Protein AF-X1CQ84-F1 (afdb_monomer)

Solvent-accessible surface area (backbone atoms only — not comparable to full-atom values): 16438 Å² total; per-residue (Å²): 137,85,80,80,80,70,89,78,86,82,86,85,85,85,82,59,67,58,84,90,49,80,58,60,43,80,89,78,72,42,39,54,43,82,52,96,94,37,83,40,77,53,52,73,66,57,49,50,50,52,50,50,54,46,54,51,37,40,53,51,46,52,58,49,50,53,64,65,68,67,68,84,71,72,76,89,40,22,35,40,37,42,36,40,29,48,48,69,70,93,64,71,52,85,56,90,52,74,73,82,50,57,66,54,79,69,62,82,63,54,76,85,57,97,70,87,71,46,69,54,74,74,40,82,46,100,58,19,38,32,12,60,44,76,73,61,99,78,32,41,35,38,28,34,44,30,26,61,60,31,34,38,37,41,31,36,74,32,48,51,64,51,74,84,85,55,96,80,39,46,47,29,48,41,56,63,58,51,53,46,51,49,46,34,49,43,47,52,44,33,53,51,30,61,74,69,71,54,58,38,43,24,37,39,38,39,39,39,35,51,36,46,65,23,29,55,79,39,71,84,84,53,85,47,72,52,71,64,53,19,82,46,44,66,49,78,48,78,47,80,46,51,42,69,45,36,74,83,39,42,47,37,54,46,36,60,51,42,17,56,59,29,45,57,49,78,33,83,63,44,80,50,34,49,100,83,21,44,73,42,70,78,65,74,93

Nearest PDB structures (foldseek):
  8oiq-assembly1_Aa  TM=2.208E-01  e=2.504E+00  Homo sapiens
  6aji-assembly1_A  TM=1.914E-01  e=1.655E+00  Mycolicibacterium smegmatis MC2 155
  6ajj-assembly1_A  TM=2.136E-01  e=3.367E+00  Mycolicibacterium smegmatis MC2 155

Structure (mmCIF, N/CA/C/O backbone):
data_AF-X1CQ84-F1
#
_entry.id   AF-X1CQ84-F1
#
loop_
_atom_site.group_PDB
_atom_site.id
_atom_site.type_symbol
_atom_site.label_atom_id
_atom_site.label_alt_id
_atom_site.label_comp_id
_atom_site.label_asym_id
_atom_site.label_entity_id
_atom_site.label_seq_id
_atom_site.pdbx_PDB_ins_code
_atom_site.Cartn_x
_atom_site.Cartn_y
_atom_site.Cartn_z
_atom_site.occupancy
_atom_site.B_iso_or_equiv
_atom_site.auth_seq_id
_atom_site.auth_comp_id
_atom_site.auth_asym_id
_atom_site.auth_atom_id
_atom_site.pdbx_PDB_model_num
ATOM 1 N N . ASN A 1 1 ? -35.890 -38.137 24.324 1.00 40.97 1 ASN A N 1
ATOM 2 C CA . ASN A 1 1 ? -35.829 -36.662 24.284 1.00 40.97 1 ASN A CA 1
ATOM 3 C C . ASN A 1 1 ? -34.857 -36.246 23.202 1.00 40.97 1 ASN A C 1
ATOM 5 O O . ASN A 1 1 ? -33.685 -36.039 23.483 1.00 40.97 1 ASN A O 1
ATOM 9 N N . GLU A 1 2 ? -35.334 -36.216 21.961 1.00 42.28 2 GLU A N 1
ATOM 10 C CA . GLU A 1 2 ? -34.571 -35.716 20.818 1.00 42.28 2 GLU A CA 1
ATOM 11 C C . GLU A 1 2 ? -34.634 -34.186 20.837 1.00 42.28 2 GLU A C 1
ATOM 13 O O . GLU A 1 2 ? -35.714 -33.597 20.790 1.00 42.28 2 GLU A O 1
ATOM 18 N N . ILE A 1 3 ? -33.480 -33.538 20.987 1.00 49.00 3 ILE A N 1
ATOM 19 C CA . ILE A 1 3 ? -33.358 -32.089 20.837 1.00 49.00 3 ILE A CA 1
ATOM 20 C C . ILE A 1 3 ? -33.263 -31.833 19.334 1.00 49.00 3 ILE A C 1
ATOM 22 O O . ILE A 1 3 ? -32.241 -32.117 18.714 1.00 49.00 3 ILE A O 1
ATOM 26 N N . HIS A 1 4 ? -34.347 -31.333 18.744 1.00 48.75 4 HIS A N 1
ATOM 27 C CA . HIS A 1 4 ? -34.327 -30.784 17.394 1.00 48.75 4 HIS A CA 1
ATOM 28 C C . HIS A 1 4 ? -33.440 -29.533 17.378 1.00 48.75 4 HIS A C 1
ATOM 30 O O . HIS A 1 4 ? -33.864 -28.458 17.803 1.00 48.75 4 HIS A O 1
ATOM 36 N N . ASP A 1 5 ? -32.211 -29.668 16.886 1.00 56.25 5 ASP A N 1
ATOM 37 C CA . ASP A 1 5 ? -31.359 -28.530 16.549 1.00 56.25 5 ASP A CA 1
ATOM 38 C C . ASP A 1 5 ? -31.927 -27.865 15.287 1.00 56.25 5 ASP A C 1
ATOM 40 O O . ASP A 1 5 ? -31.645 -28.248 14.151 1.00 56.25 5 ASP A O 1
ATOM 44 N N . THR A 1 6 ? -32.816 -26.888 15.470 1.00 64.38 6 THR A N 1
ATOM 45 C CA . THR A 1 6 ? -33.254 -26.023 14.368 1.00 64.38 6 THR A CA 1
ATOM 46 C C . THR A 1 6 ? -32.041 -25.286 13.795 1.00 64.38 6 THR A C 1
ATOM 48 O O . THR A 1 6 ? -31.292 -24.691 14.579 1.00 64.38 6 THR A O 1
ATOM 51 N N . PRO A 1 7 ? -31.850 -25.253 12.463 1.00 66.31 7 PRO A N 1
ATOM 52 C CA . PRO A 1 7 ? -30.750 -24.517 11.854 1.00 66.31 7 PRO A CA 1
ATOM 53 C C . PRO A 1 7 ? -30.882 -23.028 12.192 1.00 66.31 7 PRO A C 1
ATOM 55 O O . PRO A 1 7 ? -31.824 -22.356 11.776 1.00 66.31 7 PRO A O 1
ATOM 58 N N . LYS A 1 8 ? -29.943 -22.514 12.990 1.00 76.88 8 LYS A N 1
ATOM 59 C CA . LYS A 1 8 ? -29.874 -21.097 13.357 1.00 76.88 8 LYS A CA 1
ATOM 60 C C . LYS A 1 8 ? -29.064 -20.353 12.305 1.00 76.88 8 LYS A C 1
ATOM 62 O O . LYS A 1 8 ? -27.898 -20.662 12.081 1.00 76.88 8 LYS A O 1
ATOM 67 N N . SER A 1 9 ? -29.664 -19.339 11.697 1.00 74.69 9 SER A N 1
ATOM 68 C CA . SER A 1 9 ? -28.934 -18.363 10.891 1.00 74.69 9 SER A CA 1
ATOM 69 C C . SER A 1 9 ? -28.423 -17.248 11.803 1.00 74.69 9 SER A C 1
ATOM 71 O O . SER A 1 9 ? -29.200 -16.644 12.539 1.00 74.69 9 SER A O 1
ATOM 73 N N . ILE A 1 10 ? -27.116 -16.983 11.771 1.00 80.88 10 ILE A N 1
ATOM 74 C CA . ILE A 1 10 ? -26.481 -15.899 12.529 1.00 80.88 10 ILE A CA 1
ATOM 75 C C . ILE A 1 10 ? -26.112 -14.794 11.541 1.00 80.88 10 ILE A C 1
ATOM 77 O O . ILE A 1 10 ? -25.373 -15.037 10.589 1.00 80.88 10 ILE A O 1
ATOM 81 N N . LEU A 1 11 ? -26.614 -13.583 11.780 1.00 76.62 11 LEU A N 1
ATOM 82 C CA . LEU A 1 11 ? -26.183 -12.382 11.072 1.00 76.62 11 LEU A CA 1
ATOM 83 C C . LEU A 1 11 ? -25.130 -11.667 11.919 1.00 76.62 11 LEU A C 1
ATOM 85 O O . LEU A 1 11 ? -25.416 -11.229 13.032 1.00 76.62 11 LEU A O 1
ATOM 89 N N . ILE A 1 12 ? -23.921 -11.546 11.381 1.00 75.25 12 ILE A N 1
ATOM 90 C CA . ILE A 1 12 ? -22.828 -10.795 11.998 1.00 75.25 12 ILE A CA 1
ATOM 91 C C . ILE A 1 12 ? -22.721 -9.464 11.257 1.00 75.25 12 ILE A C 1
ATOM 93 O O . ILE A 1 12 ? -22.509 -9.444 10.047 1.00 75.25 12 ILE A O 1
ATOM 97 N N . ILE A 1 13 ? -22.901 -8.359 11.982 1.00 71.75 13 ILE A N 1
ATOM 98 C CA . ILE A 1 13 ? -22.750 -6.999 11.456 1.00 71.75 13 ILE A CA 1
ATOM 99 C C . ILE A 1 13 ? -21.574 -6.354 12.177 1.00 71.75 13 ILE A C 1
ATOM 101 O O . ILE A 1 13 ? -21.633 -6.116 13.384 1.00 71.75 13 ILE A O 1
ATOM 105 N N . GLU A 1 14 ? -20.521 -6.043 11.431 1.00 61.72 14 GLU A N 1
ATOM 106 C CA . GLU A 1 14 ? -19.382 -5.279 11.931 1.00 61.72 14 GLU A CA 1
ATOM 107 C C . GLU A 1 14 ? -19.459 -3.849 11.401 1.00 61.72 14 GLU A C 1
ATOM 109 O O . GLU A 1 14 ? -19.490 -3.612 10.194 1.00 61.72 14 GLU A O 1
ATOM 114 N N . ILE A 1 15 ? -19.515 -2.883 12.319 1.00 65.81 15 ILE A N 1
ATOM 115 C CA . ILE A 1 15 ? -19.542 -1.457 11.992 1.00 65.81 15 ILE A CA 1
ATOM 116 C C . ILE A 1 15 ? -18.165 -0.884 12.352 1.00 65.81 15 ILE A C 1
ATOM 118 O O . ILE A 1 15 ? -17.886 -0.717 13.545 1.00 65.81 15 ILE A O 1
ATOM 122 N N . PRO A 1 16 ? -17.290 -0.589 11.371 1.00 56.47 16 PRO A N 1
ATOM 123 C CA . PRO A 1 16 ? -15.990 0.012 11.647 1.00 56.47 16 PRO A CA 1
ATOM 124 C C . PRO A 1 16 ? -16.175 1.431 12.185 1.00 56.47 16 PRO A C 1
ATOM 126 O O . PRO A 1 16 ? -17.184 2.087 11.918 1.00 56.47 16 PRO A O 1
ATOM 129 N N . ASN A 1 17 ? -15.199 1.950 12.928 1.00 56.81 17 ASN A N 1
ATOM 130 C CA . ASN A 1 17 ? -15.207 3.369 13.279 1.00 56.81 17 ASN A CA 1
ATOM 131 C C . ASN A 1 17 ? -15.084 4.197 11.990 1.00 56.81 17 ASN A C 1
ATOM 133 O O . ASN A 1 17 ? -14.102 4.052 11.275 1.00 56.81 17 ASN A O 1
ATOM 137 N N . SER A 1 18 ? -16.066 5.057 11.693 1.00 53.59 18 SER A N 1
ATOM 138 C CA . SER A 1 18 ? -16.002 5.944 10.519 1.00 53.59 18 SER A CA 1
ATOM 139 C C . SER A 1 18 ? -14.821 6.913 10.640 1.00 53.59 18 SER A C 1
ATOM 141 O O . SER A 1 18 ? -14.650 7.486 11.713 1.00 53.59 18 SER A O 1
ATOM 143 N N . TYR A 1 19 ? -14.060 7.141 9.562 1.00 48.75 19 TYR A N 1
ATOM 144 C CA . TYR A 1 19 ? -13.002 8.157 9.454 1.00 48.75 19 TYR A CA 1
ATOM 145 C C . TYR A 1 19 ? -13.459 9.592 9.763 1.00 48.75 19 TYR A C 1
ATOM 147 O O . TYR A 1 19 ? -12.900 10.243 10.647 1.00 48.75 19 TYR A O 1
ATOM 155 N N . LEU A 1 20 ? -14.491 10.107 9.085 1.00 52.94 20 LEU A N 1
ATOM 156 C CA . LEU A 1 20 ? -14.807 11.543 9.144 1.00 52.94 20 LEU A CA 1
ATOM 157 C C . LEU A 1 20 ? -15.622 11.954 10.360 1.00 52.94 20 LEU A C 1
ATOM 159 O O . LEU A 1 20 ? -15.431 13.062 10.850 1.00 52.94 20 LEU A O 1
ATOM 163 N N . LYS A 1 21 ? -16.560 11.117 10.817 1.00 63.06 21 LYS A N 1
ATOM 164 C CA . LYS A 1 21 ? -17.535 11.512 11.846 1.00 63.06 21 LYS A CA 1
ATOM 165 C C . LYS A 1 21 ? -17.806 10.370 12.828 1.00 63.06 21 LYS A C 1
ATOM 167 O O . LYS A 1 21 ? -17.759 9.206 12.430 1.00 63.06 21 LYS A O 1
ATOM 172 N N . PRO A 1 22 ? -18.056 10.643 14.118 1.00 71.44 22 PRO A N 1
ATOM 173 C CA . PRO A 1 22 ? -18.668 9.648 14.985 1.00 71.44 22 PRO A CA 1
ATOM 174 C C . PRO A 1 22 ? -20.003 9.194 14.377 1.00 71.44 22 PRO A C 1
ATOM 176 O O . PRO A 1 22 ? -20.668 9.956 13.671 1.00 71.44 22 PRO A O 1
ATOM 179 N N . HIS A 1 23 ? -20.384 7.940 14.622 1.00 74.62 23 HIS A N 1
ATOM 180 C CA . HIS A 1 23 ? -21.623 7.394 14.073 1.00 74.62 23 HIS A CA 1
ATOM 181 C C . HIS A 1 23 ? -22.824 8.110 14.681 1.00 74.62 23 HIS A C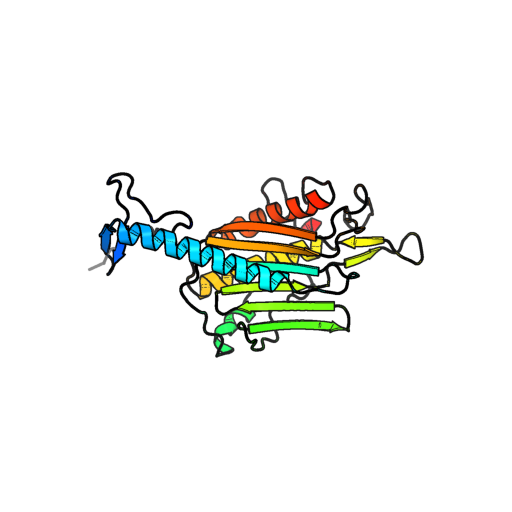 1
ATOM 183 O O . HIS A 1 23 ? -22.963 8.184 15.905 1.00 74.62 23 HIS A O 1
ATOM 189 N N . MET A 1 24 ? -23.678 8.643 13.811 1.00 81.62 24 MET A N 1
ATOM 190 C CA . MET A 1 24 ? -24.900 9.334 14.197 1.00 81.62 24 MET A CA 1
ATOM 191 C C . MET A 1 24 ? -26.101 8.439 13.910 1.00 81.62 24 MET A C 1
ATOM 193 O O . MET A 1 24 ? -26.294 7.996 12.778 1.00 81.62 24 MET A O 1
ATOM 197 N N . SER A 1 25 ? -26.942 8.225 14.918 1.00 82.81 25 SER A N 1
ATOM 198 C CA . SER A 1 25 ? -28.291 7.705 14.709 1.00 82.81 25 SER A CA 1
ATOM 199 C C . SER A 1 25 ? -29.085 8.751 13.933 1.00 82.81 25 SER A C 1
ATOM 201 O O . SER A 1 25 ? -29.294 9.859 14.426 1.00 82.81 25 SER A O 1
ATOM 203 N N . THR A 1 26 ? -29.519 8.435 12.714 1.00 81.88 26 THR A N 1
ATOM 204 C CA . THR A 1 26 ? -30.326 9.358 11.896 1.00 81.88 26 THR A CA 1
ATOM 205 C C . THR A 1 26 ? -31.735 9.542 12.455 1.00 81.88 26 THR A C 1
ATOM 207 O O . THR A 1 26 ? -32.316 10.611 12.285 1.00 81.88 26 THR A O 1
ATOM 210 N N . ILE A 1 27 ? -32.253 8.533 13.166 1.00 85.88 27 ILE A N 1
ATOM 211 C CA . ILE A 1 27 ? -33.569 8.558 13.819 1.00 85.88 27 ILE A CA 1
ATOM 212 C C . ILE A 1 27 ? -33.551 9.538 14.994 1.00 85.88 27 ILE A C 1
ATOM 214 O O . ILE A 1 27 ? -34.409 10.409 15.102 1.00 85.88 27 ILE A O 1
ATOM 218 N N . GLU A 1 28 ? -32.546 9.426 15.860 1.00 86.56 28 GLU A N 1
ATOM 219 C CA . GLU A 1 28 ? -32.480 10.203 17.103 1.00 86.56 28 GLU A CA 1
ATOM 220 C C . GLU A 1 28 ? -31.636 11.474 16.972 1.00 86.56 28 GLU A C 1
ATOM 222 O O . GLU A 1 28 ? -31.605 12.287 17.893 1.00 86.56 28 GLU A O 1
ATOM 227 N N . LYS A 1 29 ? -30.936 11.638 15.842 1.00 85.31 29 LYS A N 1
ATOM 228 C CA . LYS A 1 29 ? -29.987 12.729 15.562 1.00 85.31 29 LYS A CA 1
ATOM 229 C C . LYS A 1 29 ? -28.920 12.884 16.656 1.00 85.31 29 LYS A C 1
ATOM 231 O O . LYS A 1 29 ? -28.498 13.994 16.970 1.00 85.31 29 LYS A O 1
ATOM 236 N N . LYS A 1 30 ? -28.490 11.762 17.243 1.00 86.00 30 LYS A N 1
ATOM 237 C CA . LYS A 1 30 ? -27.500 11.693 18.330 1.00 86.00 30 LYS A CA 1
ATOM 238 C C . LYS A 1 30 ? -26.305 10.837 17.940 1.00 86.00 30 LYS A C 1
ATOM 240 O O . LYS A 1 30 ? -26.440 9.865 17.197 1.00 86.00 30 LYS A O 1
ATOM 245 N N . PHE A 1 31 ? -25.144 11.197 18.476 1.00 85.38 31 PHE A N 1
ATOM 246 C CA . PHE A 1 31 ? -23.916 10.419 18.352 1.00 85.38 31 PHE A CA 1
ATOM 247 C C . PHE A 1 31 ? -23.815 9.413 19.490 1.00 85.38 31 PHE A C 1
ATOM 249 O O . PHE A 1 31 ? -24.165 9.732 20.625 1.00 85.38 31 PHE A O 1
ATOM 256 N N . TYR A 1 32 ? -23.318 8.216 19.192 1.00 83.38 32 TYR A N 1
ATOM 257 C CA . TYR A 1 32 ? -23.200 7.137 20.169 1.00 83.38 32 TYR A CA 1
ATOM 258 C C . TYR A 1 32 ? -21.777 6.595 20.241 1.00 83.38 32 TYR A C 1
ATOM 260 O O . TYR A 1 32 ? -21.087 6.466 19.230 1.00 83.38 32 TYR A O 1
ATOM 268 N N . LYS A 1 33 ? -21.364 6.217 21.453 1.00 81.31 33 LYS A N 1
ATOM 269 C CA . LYS A 1 33 ? -20.160 5.425 21.717 1.00 81.31 33 LYS A CA 1
ATOM 270 C C . LYS A 1 33 ? -20.548 4.094 22.349 1.00 81.31 33 LYS A C 1
ATOM 272 O O . LYS A 1 33 ? -21.563 4.000 23.038 1.00 81.31 33 LYS A O 1
ATOM 277 N N . ARG A 1 34 ? -19.717 3.071 22.155 1.00 74.75 34 ARG A N 1
ATOM 278 C CA . ARG A 1 34 ? -19.855 1.807 22.883 1.00 74.75 34 ARG A CA 1
ATOM 279 C C . ARG A 1 34 ? -19.164 1.936 24.235 1.00 74.75 34 ARG A C 1
ATOM 281 O O . ARG A 1 34 ? -17.968 2.205 24.293 1.00 74.75 34 ARG A O 1
ATOM 288 N N . PHE A 1 35 ? -19.903 1.722 25.312 1.00 73.94 35 PHE A N 1
ATOM 289 C CA . PHE A 1 35 ? -19.369 1.667 26.668 1.00 73.94 35 PHE A CA 1
ATOM 290 C C . PHE A 1 35 ? -19.986 0.462 27.374 1.00 73.94 35 PHE A C 1
ATOM 292 O O . PHE A 1 35 ? -21.201 0.314 27.374 1.00 73.94 35 PHE A O 1
ATOM 299 N N . GLN A 1 36 ? -19.156 -0.445 27.903 1.00 76.62 36 GLN A N 1
ATOM 300 C CA . GLN A 1 36 ? -19.615 -1.658 28.604 1.00 76.62 36 GLN A CA 1
ATOM 301 C C . GLN A 1 36 ? -20.688 -2.461 27.833 1.00 76.62 36 GLN A C 1
ATOM 303 O O . GLN A 1 36 ? -21.696 -2.878 28.390 1.00 76.62 36 GLN A O 1
ATOM 308 N N . ASN A 1 37 ? -20.479 -2.670 26.526 1.00 74.38 37 ASN A N 1
ATOM 309 C CA . ASN A 1 37 ? -21.426 -3.350 25.621 1.00 74.38 37 ASN A CA 1
ATOM 310 C C . ASN A 1 37 ? -22.794 -2.671 25.441 1.00 74.38 37 ASN A C 1
ATOM 312 O O . ASN A 1 37 ? -23.690 -3.272 24.856 1.00 74.38 37 ASN A O 1
ATOM 316 N N . GLN A 1 38 ? -22.939 -1.415 25.855 1.00 77.06 38 GLN A N 1
ATOM 317 C CA . GLN A 1 38 ? -24.125 -0.603 25.610 1.00 77.06 38 GLN A CA 1
ATOM 318 C C . GLN A 1 38 ? -23.799 0.570 24.683 1.00 77.06 38 GLN A C 1
ATOM 320 O O . GLN A 1 38 ? -22.661 1.048 24.628 1.00 77.06 38 GLN A O 1
ATOM 325 N N . ALA A 1 39 ? -24.805 1.025 23.937 1.00 81.44 39 ALA A N 1
ATOM 326 C CA . ALA A 1 39 ? -24.733 2.271 23.188 1.00 81.44 39 ALA A CA 1
ATOM 327 C C . ALA A 1 39 ? -25.065 3.429 24.136 1.00 81.44 39 ALA A C 1
ATOM 329 O O . ALA A 1 39 ? -26.179 3.523 24.646 1.00 81.44 39 ALA A O 1
ATOM 330 N N . THR A 1 40 ? -24.100 4.311 24.381 1.00 86.75 40 THR A N 1
ATOM 331 C CA . THR A 1 40 ? -24.278 5.497 25.228 1.00 86.75 40 THR A CA 1
ATOM 332 C C . THR A 1 40 ? -24.204 6.746 24.364 1.00 86.75 40 THR A C 1
ATOM 334 O O . THR A 1 40 ? -23.273 6.888 23.566 1.00 86.75 40 THR A O 1
ATOM 337 N N . ALA A 1 41 ? -25.183 7.641 24.510 1.00 87.94 41 ALA A N 1
ATOM 338 C CA . ALA A 1 41 ? -25.188 8.909 23.794 1.00 87.94 41 ALA A CA 1
ATOM 339 C C . ALA A 1 41 ? -23.972 9.746 24.210 1.00 87.94 41 ALA A C 1
ATOM 341 O O . ALA A 1 41 ? -23.672 9.877 25.397 1.00 87.94 41 ALA A O 1
ATOM 342 N N . MET A 1 42 ? -23.275 10.291 23.222 1.00 88.50 42 MET A N 1
ATOM 343 C CA . MET A 1 42 ? -22.148 11.187 23.430 1.00 88.50 42 MET A CA 1
ATOM 344 C C . MET A 1 42 ? -22.657 12.600 23.703 1.00 88.50 42 MET A C 1
ATOM 346 O O . MET A 1 42 ? -23.601 13.060 23.055 1.00 88.50 42 MET A O 1
ATOM 350 N N . ASN A 1 43 ? -22.013 13.306 24.626 1.00 89.50 43 ASN A N 1
ATOM 351 C CA . ASN A 1 43 ? -22.225 14.741 24.795 1.00 89.50 43 ASN A CA 1
ATOM 352 C C . ASN A 1 43 ? -21.421 15.553 23.755 1.00 89.50 43 ASN A C 1
ATOM 354 O O . ASN A 1 43 ? -20.550 15.022 23.065 1.00 89.50 43 ASN A O 1
ATOM 358 N N . GLU A 1 44 ? -21.700 16.854 23.633 1.00 86.00 44 GLU A N 1
ATOM 359 C CA . GLU A 1 44 ? -21.036 17.718 22.643 1.00 86.00 44 GLU A CA 1
ATOM 360 C C . GLU A 1 44 ? -19.512 17.770 22.805 1.00 86.00 44 GLU A C 1
ATOM 362 O O . GLU A 1 44 ? -18.786 17.777 21.810 1.00 86.00 44 GLU A O 1
ATOM 367 N N . MET A 1 45 ? -19.017 17.762 24.046 1.00 87.75 45 MET A N 1
ATOM 368 C CA . MET A 1 45 ? -17.582 17.764 24.333 1.00 87.75 45 MET A CA 1
ATOM 369 C C . MET A 1 45 ? -16.926 16.468 23.852 1.00 87.75 45 MET A C 1
ATOM 371 O O . MET A 1 45 ? -15.895 16.514 23.194 1.00 87.75 45 MET A O 1
ATOM 375 N N . GLU A 1 46 ? -17.557 15.319 24.087 1.00 85.50 46 GLU A N 1
ATOM 376 C CA . GLU A 1 46 ? -17.085 14.014 23.620 1.00 85.50 46 GLU A CA 1
ATOM 377 C C . GLU A 1 46 ? -17.101 13.904 22.096 1.00 85.50 46 GLU A C 1
ATOM 379 O O . GLU A 1 46 ? -16.198 13.308 21.506 1.00 85.50 46 GLU A O 1
ATOM 384 N N . VAL A 1 47 ? -18.117 14.479 21.446 1.00 83.69 47 VAL A N 1
ATOM 385 C CA . VAL A 1 47 ? -18.188 14.555 19.983 1.00 83.69 47 VAL A CA 1
ATOM 386 C C . VAL A 1 47 ? -17.037 15.412 19.456 1.00 83.69 47 VAL A C 1
ATOM 388 O O . VAL A 1 47 ? -16.291 14.954 18.590 1.00 83.69 47 VAL A O 1
ATOM 391 N N . ASN A 1 48 ? -16.843 16.611 20.008 1.00 83.31 48 ASN A N 1
ATOM 392 C CA . ASN A 1 48 ? -15.762 17.520 19.624 1.00 83.31 48 ASN A CA 1
ATOM 393 C C . ASN A 1 48 ? -14.376 16.890 19.846 1.00 83.31 48 ASN A C 1
ATOM 395 O O . ASN A 1 48 ? -13.534 16.894 18.950 1.00 83.31 48 ASN A O 1
ATOM 399 N N . ASP A 1 49 ? -14.158 16.262 20.999 1.00 82.44 49 ASP A N 1
ATOM 400 C CA . ASP A 1 49 ? -12.921 15.547 21.305 1.00 82.44 49 ASP A CA 1
ATOM 401 C C . ASP A 1 49 ? -12.680 14.382 20.341 1.00 82.44 49 ASP A C 1
ATOM 403 O O . ASP A 1 49 ? -11.541 14.148 19.933 1.00 82.44 49 ASP A O 1
ATOM 407 N N . SER A 1 50 ? -13.734 13.670 19.930 1.00 78.25 50 SER A N 1
ATOM 408 C CA . SER A 1 50 ? -13.629 12.618 18.916 1.00 78.25 50 SER A CA 1
ATOM 409 C C . SER A 1 50 ? -13.135 13.177 17.580 1.00 78.25 50 SER A C 1
ATOM 411 O O . SER A 1 50 ? -12.201 12.623 16.997 1.00 78.25 50 SER A O 1
ATOM 413 N N . TYR A 1 51 ? -13.694 14.303 17.126 1.00 80.44 51 TYR A N 1
ATOM 414 C CA . TYR A 1 51 ? -13.231 14.989 15.916 1.00 80.44 51 TYR A CA 1
ATOM 415 C C . TYR A 1 51 ? -11.779 15.463 16.038 1.00 80.44 51 TYR A C 1
ATOM 417 O O . TYR A 1 51 ? -10.974 15.191 15.146 1.00 80.44 51 TYR A O 1
ATOM 425 N N . LYS A 1 52 ? -11.418 16.114 17.151 1.00 79.94 52 LYS A N 1
ATOM 426 C CA . LYS A 1 52 ? -10.052 16.602 17.393 1.00 79.94 52 LYS A CA 1
ATOM 427 C C . LYS A 1 52 ? -9.030 15.473 17.367 1.00 79.94 52 LYS A C 1
ATOM 429 O O . LYS A 1 52 ? -8.049 15.572 16.641 1.00 79.94 52 LYS A O 1
ATOM 434 N N . ARG A 1 53 ? -9.278 14.378 18.096 1.00 75.88 53 ARG A N 1
ATOM 435 C CA . ARG A 1 53 ? -8.368 13.218 18.130 1.00 75.88 53 ARG A CA 1
ATOM 436 C C . ARG A 1 53 ? -8.132 12.634 16.741 1.00 75.88 53 ARG A C 1
ATOM 438 O O . ARG A 1 53 ? -7.007 12.267 16.425 1.00 75.88 53 ARG A O 1
ATOM 445 N N . ARG A 1 54 ? -9.169 12.571 15.903 1.00 74.44 54 ARG A N 1
ATOM 446 C CA . ARG A 1 54 ? -9.048 12.074 14.525 1.00 74.44 54 ARG A CA 1
ATOM 447 C C . ARG A 1 54 ? -8.247 13.019 13.641 1.00 74.44 54 ARG A C 1
ATOM 449 O O . ARG A 1 54 ? -7.382 12.559 12.908 1.00 74.44 54 ARG A O 1
ATOM 456 N N . TYR A 1 55 ? -8.501 14.322 13.740 1.00 77.69 55 TYR A N 1
ATOM 457 C CA . TYR A 1 55 ? -7.742 15.328 13.000 1.00 77.69 55 TYR A CA 1
ATOM 458 C C . TYR A 1 55 ? -6.256 15.312 13.387 1.00 77.69 55 TYR A C 1
ATOM 460 O O . TYR A 1 55 ? -5.392 15.268 12.515 1.00 77.69 55 TYR A O 1
ATOM 468 N N . THR A 1 56 ? -5.952 15.266 14.687 1.00 78.56 56 THR A N 1
ATOM 469 C CA . THR A 1 56 ? -4.575 15.130 15.180 1.00 78.56 56 THR A CA 1
ATOM 470 C C . THR A 1 56 ? -3.939 13.828 14.696 1.00 78.56 56 THR A C 1
ATOM 472 O O . THR A 1 56 ? -2.839 13.869 14.154 1.00 78.56 56 THR A O 1
ATOM 475 N N . GLY A 1 57 ? -4.646 12.697 14.791 1.00 77.25 57 GLY A N 1
ATOM 476 C CA . GLY A 1 57 ? -4.162 11.415 14.273 1.00 77.25 57 GLY A CA 1
ATOM 477 C C . GLY A 1 57 ? -3.844 11.464 12.775 1.00 77.25 57 GLY A C 1
ATOM 478 O O . GLY A 1 57 ? -2.805 10.969 12.349 1.00 77.25 57 GLY A O 1
ATOM 479 N N . TYR A 1 58 ? -4.671 12.145 11.976 1.00 79.94 58 TYR A N 1
ATOM 480 C CA . TYR A 1 58 ? -4.412 12.350 10.550 1.00 79.94 58 TYR A CA 1
ATOM 481 C C . TYR A 1 58 ? -3.122 13.143 10.313 1.00 79.94 58 TYR A C 1
ATOM 483 O O . TYR A 1 58 ? -2.297 12.747 9.491 1.00 79.94 58 TYR A O 1
ATOM 491 N N . GLN A 1 59 ? -2.928 14.248 11.038 1.00 83.25 59 GLN A N 1
ATOM 492 C CA . GLN A 1 59 ? -1.710 15.055 10.935 1.00 83.25 59 GLN A CA 1
ATOM 493 C C . GLN A 1 59 ? -0.466 14.268 11.358 1.00 83.25 59 GLN A C 1
ATOM 495 O O . GLN A 1 59 ? 0.586 14.390 10.734 1.00 83.25 59 GLN A O 1
ATOM 500 N N . GLU A 1 60 ? -0.573 13.440 12.396 1.00 85.19 60 GLU A N 1
ATOM 501 C CA . GLU A 1 60 ? 0.506 12.550 12.821 1.00 85.19 60 GLU A CA 1
ATOM 502 C C . GLU A 1 60 ? 0.849 11.524 11.739 1.00 85.19 60 GLU A C 1
ATOM 504 O O . GLU A 1 60 ? 2.031 11.335 11.447 1.00 85.19 60 GLU A O 1
ATOM 509 N N . VAL A 1 61 ? -0.157 10.917 11.099 1.00 86.31 61 VAL A N 1
ATOM 510 C CA . VAL A 1 61 ? 0.027 9.987 9.974 1.00 86.31 61 VAL A CA 1
ATOM 511 C C . VAL A 1 61 ? 0.677 10.686 8.780 1.00 86.31 61 VAL A C 1
ATOM 513 O O . VAL A 1 61 ? 1.641 10.156 8.235 1.00 86.31 61 VAL A O 1
ATOM 516 N N . GLU A 1 62 ? 0.233 11.885 8.403 1.00 88.12 62 GLU A N 1
ATOM 517 C CA . GLU A 1 62 ? 0.857 12.676 7.328 1.00 88.12 62 GLU A CA 1
ATOM 518 C C . GLU A 1 62 ? 2.324 12.992 7.632 1.00 88.12 62 GLU A C 1
ATOM 520 O O . GLU A 1 62 ? 3.221 12.710 6.836 1.00 88.12 62 GLU A O 1
ATOM 525 N N . ASN A 1 63 ? 2.601 13.513 8.829 1.00 89.25 63 ASN A N 1
ATOM 526 C CA . ASN A 1 63 ? 3.963 13.803 9.269 1.00 89.25 63 ASN A CA 1
ATOM 527 C C . ASN A 1 63 ? 4.834 12.543 9.282 1.00 89.25 63 ASN A C 1
ATOM 529 O O . ASN A 1 63 ? 6.029 12.602 8.989 1.00 89.25 63 ASN A O 1
ATOM 533 N N . TYR A 1 64 ? 4.248 11.401 9.630 1.00 90.12 64 TYR A N 1
ATOM 534 C CA . TYR A 1 64 ? 4.924 10.117 9.620 1.00 90.12 64 TYR A CA 1
ATOM 535 C C . TYR A 1 64 ? 5.251 9.647 8.200 1.00 90.12 64 TYR A C 1
ATOM 537 O O . TYR A 1 64 ? 6.393 9.276 7.933 1.00 90.12 64 TYR A O 1
ATOM 545 N N . VAL A 1 65 ? 4.283 9.707 7.282 1.00 90.69 65 VAL A N 1
ATOM 546 C CA . VAL A 1 65 ? 4.461 9.339 5.871 1.00 90.69 65 VAL A CA 1
ATOM 547 C C . VAL A 1 65 ? 5.512 10.231 5.217 1.00 90.69 65 VAL A C 1
ATOM 549 O O . VAL A 1 65 ? 6.436 9.715 4.595 1.00 90.69 65 VAL A O 1
ATOM 552 N N . ASN A 1 66 ? 5.465 11.545 5.443 1.00 90.19 66 ASN A N 1
ATOM 553 C CA . ASN A 1 66 ? 6.455 12.477 4.897 1.00 90.19 66 ASN A CA 1
ATOM 554 C C . ASN A 1 66 ? 7.887 12.141 5.344 1.00 90.19 66 ASN A C 1
ATOM 556 O O . ASN A 1 66 ? 8.813 12.218 4.540 1.00 90.19 66 ASN A O 1
ATOM 560 N N . LYS A 1 67 ? 8.074 11.676 6.588 1.00 88.81 67 LYS A N 1
ATOM 561 C CA . LYS A 1 67 ? 9.375 11.180 7.080 1.00 88.81 67 LYS A CA 1
ATOM 562 C C . LYS A 1 67 ? 9.820 9.866 6.430 1.00 88.81 67 LYS A C 1
ATOM 564 O O . LYS A 1 67 ? 11.013 9.578 6.414 1.00 88.81 67 LYS A O 1
ATOM 569 N N . LEU A 1 68 ? 8.892 9.029 5.961 1.00 88.94 68 LEU A N 1
ATOM 570 C CA . LEU A 1 68 ? 9.226 7.797 5.23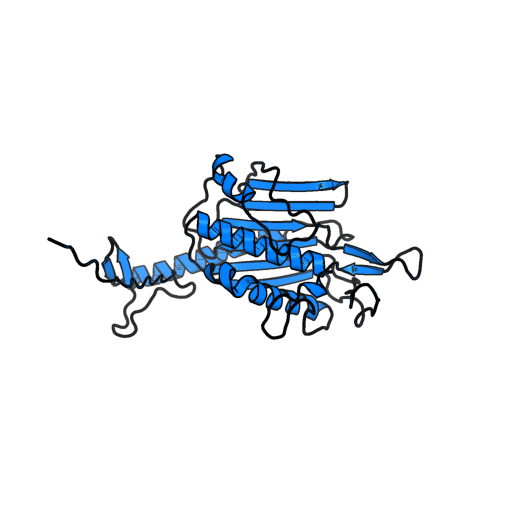5 1.00 88.94 68 LEU A CA 1
ATOM 571 C C . LEU A 1 68 ? 9.577 8.074 3.769 1.00 88.94 68 LEU A C 1
ATOM 573 O O . LEU A 1 68 ? 10.444 7.400 3.214 1.00 88.94 68 LEU A O 1
ATOM 577 N N . LEU A 1 69 ? 8.918 9.061 3.162 1.00 86.69 69 LEU A N 1
ATOM 578 C CA . LEU A 1 69 ? 9.128 9.459 1.770 1.00 86.69 69 LEU A CA 1
ATOM 579 C C . LEU A 1 69 ? 10.372 10.336 1.563 1.00 86.69 69 LEU A C 1
ATOM 581 O O . LEU A 1 69 ? 10.809 10.502 0.430 1.00 86.69 69 LEU A O 1
ATOM 585 N N . SER A 1 70 ? 10.949 10.901 2.628 1.00 75.56 70 SER A N 1
ATOM 586 C CA . SER A 1 70 ? 12.137 11.766 2.563 1.00 75.56 70 SER A CA 1
ATOM 587 C C . SER A 1 70 ? 13.464 11.008 2.401 1.00 75.56 70 SER A C 1
ATOM 589 O O . SER A 1 70 ? 14.527 11.595 2.590 1.00 75.56 70 SER A O 1
ATOM 591 N N . ALA A 1 71 ? 13.434 9.699 2.140 1.00 63.12 71 ALA A N 1
ATOM 592 C CA . ALA A 1 71 ? 14.642 8.937 1.851 1.00 63.12 71 ALA A CA 1
ATOM 593 C C . ALA A 1 71 ? 15.120 9.280 0.431 1.00 63.12 71 ALA A C 1
ATOM 595 O O . ALA A 1 71 ? 14.471 8.899 -0.538 1.00 63.12 71 ALA A O 1
ATOM 596 N N . ASN A 1 72 ? 16.233 10.007 0.323 1.00 55.62 72 ASN A N 1
ATOM 597 C CA . ASN A 1 72 ? 16.889 10.276 -0.956 1.00 55.62 72 ASN A CA 1
ATOM 598 C C . ASN A 1 72 ? 17.646 9.026 -1.412 1.00 55.62 72 ASN A C 1
ATOM 600 O O . ASN A 1 72 ? 18.369 8.421 -0.615 1.00 55.62 72 ASN A O 1
ATOM 604 N N . ILE A 1 73 ? 17.494 8.661 -2.681 1.00 59.78 73 ILE A N 1
ATOM 605 C CA . ILE A 1 73 ? 18.255 7.590 -3.331 1.00 59.78 73 ILE A CA 1
ATOM 606 C C . ILE A 1 73 ? 18.902 8.159 -4.595 1.00 59.78 73 ILE A C 1
ATOM 608 O O . ILE A 1 73 ? 18.440 9.164 -5.127 1.00 59.78 73 ILE A O 1
ATOM 612 N N . GLU A 1 74 ? 20.020 7.556 -4.998 1.00 59.34 74 GLU A N 1
ATOM 613 C CA . GLU A 1 74 ? 20.782 7.895 -6.202 1.00 59.34 74 GLU A CA 1
ATOM 614 C C . GLU A 1 74 ? 19.888 7.964 -7.453 1.00 59.34 74 GLU A C 1
ATOM 616 O O . GLU A 1 74 ? 19.033 7.106 -7.668 1.00 59.34 74 GLU A O 1
ATOM 621 N N . GLU A 1 75 ? 20.123 8.983 -8.284 1.00 60.19 75 GLU A N 1
ATOM 622 C CA . GLU A 1 75 ? 19.238 9.433 -9.372 1.00 60.19 75 GLU A CA 1
ATOM 623 C C . GLU A 1 75 ? 19.051 8.410 -10.512 1.00 60.19 75 GLU A C 1
ATOM 625 O O . GLU A 1 75 ? 18.103 8.518 -11.283 1.00 60.19 75 GLU A O 1
ATOM 630 N N . GLU A 1 76 ? 19.893 7.374 -10.602 1.00 63.44 76 GLU A N 1
ATOM 631 C CA . GLU A 1 76 ? 19.913 6.432 -11.735 1.00 63.44 76 GLU A CA 1
ATOM 632 C C . GLU A 1 76 ? 18.926 5.257 -11.630 1.00 63.44 76 GLU A C 1
ATOM 634 O O . GLU A 1 76 ? 18.814 4.469 -12.570 1.00 63.44 76 GLU A O 1
ATOM 639 N N . ILE A 1 77 ? 18.248 5.071 -10.493 1.00 80.19 77 ILE A N 1
ATOM 640 C CA . ILE A 1 77 ? 17.447 3.867 -10.248 1.00 80.19 77 ILE A CA 1
ATOM 641 C C . ILE A 1 77 ? 16.022 4.241 -9.852 1.00 80.19 77 ILE A C 1
ATOM 643 O O . ILE A 1 77 ? 15.818 4.895 -8.832 1.00 80.19 77 ILE A O 1
ATOM 647 N N . ILE A 1 78 ? 15.027 3.743 -10.601 1.00 84.69 78 ILE A N 1
ATOM 648 C CA . ILE A 1 78 ? 13.617 3.923 -10.227 1.00 84.69 78 ILE A CA 1
ATOM 649 C C . ILE A 1 78 ? 13.372 3.284 -8.860 1.00 84.69 78 ILE A C 1
ATOM 651 O O . ILE A 1 78 ? 13.385 2.054 -8.704 1.00 84.69 78 ILE A O 1
ATOM 655 N N . LEU A 1 79 ? 13.104 4.138 -7.877 1.00 89.25 79 LEU A N 1
ATOM 656 C CA . LEU A 1 79 ? 12.706 3.737 -6.541 1.00 89.25 79 LEU A CA 1
ATOM 657 C C . LEU A 1 79 ? 11.188 3.686 -6.458 1.00 89.25 79 LEU A C 1
ATOM 659 O O . LEU A 1 79 ? 10.511 4.689 -6.666 1.00 89.25 79 LEU A O 1
ATOM 663 N N . GLY A 1 80 ? 10.659 2.534 -6.061 1.00 92.75 80 GLY A N 1
ATOM 664 C CA . GLY A 1 80 ? 9.248 2.376 -5.744 1.00 92.75 80 GLY A CA 1
ATOM 665 C C . GLY A 1 80 ? 9.050 2.099 -4.264 1.00 92.75 80 GLY A C 1
ATOM 666 O O . GLY A 1 80 ? 9.663 1.194 -3.696 1.00 92.75 80 GLY A O 1
ATOM 667 N N . GLN A 1 81 ? 8.158 2.865 -3.650 1.00 95.12 81 GLN A N 1
ATOM 668 C CA . GLN A 1 81 ? 7.687 2.693 -2.285 1.00 95.12 81 GLN A CA 1
ATOM 669 C C . GLN A 1 81 ? 6.182 2.454 -2.281 1.00 95.12 81 GLN A C 1
ATOM 671 O O . GLN A 1 81 ? 5.429 3.095 -3.015 1.00 95.12 81 GLN A O 1
ATOM 676 N N . ILE A 1 82 ? 5.751 1.537 -1.423 1.00 97.81 82 ILE A N 1
ATOM 677 C CA . ILE A 1 82 ? 4.350 1.192 -1.205 1.00 97.81 82 ILE A CA 1
ATOM 678 C C . ILE A 1 82 ? 4.137 1.169 0.302 1.00 97.81 82 ILE A C 1
ATOM 680 O O . ILE A 1 82 ? 4.708 0.342 1.014 1.00 97.81 82 ILE A O 1
ATOM 684 N N . ILE A 1 83 ? 3.351 2.116 0.795 1.00 97.75 83 ILE A N 1
ATOM 685 C CA . ILE A 1 83 ? 3.069 2.317 2.211 1.00 97.75 83 ILE A CA 1
ATOM 686 C C . ILE A 1 83 ? 1.584 2.060 2.422 1.00 97.75 83 ILE A C 1
ATOM 688 O O . ILE A 1 83 ? 0.750 2.693 1.784 1.00 97.75 83 ILE A O 1
ATOM 692 N N . VAL A 1 84 ? 1.250 1.157 3.335 1.00 97.62 84 VAL A N 1
ATOM 693 C CA . VAL A 1 84 ? -0.122 0.916 3.783 1.00 97.62 84 VAL A CA 1
ATOM 694 C C . VAL A 1 84 ? -0.168 1.172 5.280 1.00 97.62 84 VAL A C 1
ATOM 696 O O . VAL A 1 84 ? 0.488 0.469 6.046 1.00 97.62 84 VAL A O 1
ATOM 699 N N . ILE A 1 85 ? -0.884 2.209 5.704 1.00 95.12 85 ILE A N 1
ATOM 700 C CA . ILE A 1 85 ? -0.865 2.692 7.088 1.00 95.12 85 ILE A CA 1
ATOM 701 C C . ILE A 1 85 ? -2.287 2.921 7.620 1.00 95.12 85 ILE A C 1
ATOM 703 O O . ILE A 1 85 ? -3.098 3.534 6.927 1.00 95.12 85 ILE A O 1
ATOM 707 N N . PRO A 1 86 ? -2.611 2.477 8.848 1.00 91.50 86 PRO A N 1
ATOM 708 C CA . PRO A 1 86 ? -3.840 2.867 9.538 1.00 91.50 86 PRO A CA 1
ATOM 709 C C . PRO A 1 86 ? -3.979 4.389 9.643 1.00 91.50 86 PRO A C 1
ATOM 711 O O . PRO A 1 86 ? -3.040 5.061 10.069 1.00 91.50 86 PRO A O 1
ATOM 714 N N . THR A 1 87 ? -5.148 4.946 9.313 1.00 83.44 87 THR A N 1
ATOM 715 C CA . THR A 1 87 ? -5.402 6.394 9.485 1.00 83.44 87 THR A CA 1
ATOM 716 C C . THR A 1 87 ? -5.618 6.771 10.949 1.00 83.44 87 THR A C 1
ATOM 718 O O . THR A 1 87 ? -5.418 7.917 11.344 1.00 83.44 87 THR A O 1
ATOM 721 N N . LEU A 1 88 ? -6.004 5.790 11.766 1.00 74.56 88 LEU A N 1
ATOM 722 C CA . LEU A 1 88 ? -6.210 5.909 13.202 1.00 74.56 88 LEU A CA 1
ATOM 723 C C . LEU A 1 88 ? -5.555 4.704 13.880 1.00 74.56 88 LEU A C 1
ATOM 725 O O . LEU A 1 88 ? -6.032 3.578 13.742 1.00 74.56 88 LEU A O 1
ATOM 729 N N . GLY A 1 89 ? -4.459 4.933 14.602 1.00 60.94 89 GLY A N 1
ATOM 730 C CA . GLY A 1 89 ? -3.792 3.909 15.402 1.00 60.94 89 GLY A CA 1
ATOM 731 C C . GLY A 1 89 ? -4.076 4.121 16.884 1.00 60.94 89 GLY A C 1
ATOM 732 O O . GLY A 1 89 ? -3.663 5.129 17.445 1.00 60.94 89 GLY A O 1
ATOM 733 N N . SER A 1 90 ? -4.765 3.185 17.535 1.00 56.03 90 SER A N 1
ATOM 734 C CA . SER A 1 90 ? -4.897 3.181 19.000 1.00 56.03 90 SER A CA 1
ATOM 735 C C . SER A 1 90 ? -4.067 2.086 19.666 1.00 56.03 90 SER A C 1
ATOM 737 O O . SER A 1 90 ? -3.897 2.126 20.883 1.00 56.03 90 SER A O 1
ATOM 739 N N . HIS A 1 91 ? -3.586 1.086 18.920 1.00 67.31 91 HIS A N 1
ATOM 740 C CA . HIS A 1 91 ? -2.884 -0.078 19.467 1.00 67.31 91 HIS A CA 1
ATOM 741 C C . HIS A 1 91 ? -1.551 -0.275 18.752 1.00 67.31 91 HIS A C 1
ATOM 743 O O . HIS A 1 91 ? -1.495 -0.355 17.525 1.00 67.31 91 HIS A O 1
ATOM 749 N N . MET A 1 92 ? -0.478 -0.340 19.538 1.00 81.94 92 MET A N 1
ATOM 750 C CA . MET A 1 92 ? 0.845 -0.667 19.030 1.00 81.94 92 MET A CA 1
ATOM 751 C C . MET A 1 92 ? 1.001 -2.181 18.918 1.00 81.94 92 MET A C 1
ATOM 753 O O . MET A 1 92 ? 0.707 -2.917 19.857 1.00 81.94 92 MET A O 1
ATOM 757 N N . ILE A 1 93 ? 1.506 -2.630 17.777 1.00 87.38 93 ILE A N 1
ATOM 758 C CA . ILE A 1 93 ? 1.933 -4.003 17.556 1.00 87.38 93 ILE A CA 1
ATOM 759 C C . ILE A 1 93 ? 3.204 -4.248 18.369 1.00 87.38 93 ILE A C 1
ATOM 761 O O . ILE A 1 93 ? 4.209 -3.547 18.197 1.00 87.38 93 ILE A O 1
ATOM 765 N N . ASP A 1 94 ? 3.166 -5.259 19.236 1.00 85.94 94 ASP A N 1
ATOM 766 C CA . ASP A 1 94 ? 4.370 -5.746 19.895 1.00 85.94 94 ASP A CA 1
ATOM 767 C C . ASP A 1 94 ? 5.284 -6.407 18.853 1.00 85.94 94 ASP A C 1
ATOM 769 O O . ASP A 1 94 ? 4.877 -7.280 18.092 1.00 85.94 94 ASP A O 1
ATOM 773 N N . THR A 1 95 ? 6.520 -5.923 18.793 1.00 86.38 95 THR A N 1
ATOM 774 C CA . THR A 1 95 ? 7.568 -6.359 17.854 1.00 86.38 95 THR A CA 1
ATOM 775 C C . THR A 1 95 ? 8.779 -6.914 18.603 1.00 86.38 95 THR A C 1
ATOM 777 O O . THR A 1 95 ? 9.842 -7.093 18.015 1.00 86.38 95 THR A O 1
ATOM 780 N N . SER A 1 96 ? 8.642 -7.154 19.912 1.00 85.25 96 SER A N 1
ATOM 781 C CA . SER A 1 96 ? 9.721 -7.640 20.776 1.00 85.25 96 SER A CA 1
ATOM 782 C C . SER A 1 96 ? 10.047 -9.121 20.573 1.00 85.25 96 SER A C 1
ATOM 784 O O . SER A 1 96 ? 11.154 -9.545 20.901 1.00 85.25 96 SER A O 1
ATOM 786 N N . ARG A 1 97 ? 9.109 -9.901 20.021 1.00 88.06 97 ARG A N 1
ATOM 787 C CA . ARG A 1 97 ? 9.228 -11.350 19.823 1.00 88.06 97 ARG A CA 1
ATOM 788 C C . ARG A 1 97 ? 9.069 -11.700 18.351 1.00 88.06 97 ARG A C 1
ATOM 790 O O . ARG A 1 97 ? 8.096 -11.310 17.710 1.00 88.06 97 ARG A O 1
ATOM 797 N N . MET A 1 98 ? 10.030 -12.440 17.805 1.00 86.12 98 MET A N 1
ATOM 798 C CA . MET A 1 98 ? 10.020 -12.821 16.390 1.00 86.12 98 MET A CA 1
ATOM 799 C C . MET A 1 98 ? 8.939 -13.873 16.097 1.00 86.12 98 MET A C 1
ATOM 801 O O . MET A 1 98 ? 8.370 -13.904 15.006 1.00 86.12 98 MET A O 1
ATOM 805 N N . GLU A 1 99 ? 8.629 -14.717 17.078 1.00 88.94 99 GLU A N 1
ATOM 806 C CA . GLU A 1 99 ? 7.691 -15.838 16.979 1.00 88.94 99 GLU A CA 1
ATOM 807 C C . GLU A 1 99 ? 6.259 -15.364 16.691 1.00 88.94 99 GLU A C 1
ATOM 809 O O . GLU A 1 99 ? 5.511 -16.033 15.967 1.00 88.94 99 GLU A O 1
ATOM 814 N N . ASP A 1 100 ? 5.906 -14.166 17.169 1.00 88.19 100 ASP A N 1
ATOM 815 C CA . ASP A 1 100 ? 4.606 -13.525 16.940 1.00 88.19 100 ASP A CA 1
ATOM 816 C C . ASP A 1 100 ? 4.363 -13.202 15.458 1.00 88.19 100 ASP A C 1
ATOM 818 O O . ASP A 1 100 ? 3.219 -13.011 15.040 1.00 88.19 100 ASP A O 1
ATOM 822 N N . PHE A 1 101 ? 5.423 -13.219 14.644 1.00 90.00 101 PHE A N 1
ATOM 823 C CA . PHE A 1 101 ? 5.397 -12.961 13.207 1.00 90.00 101 PHE A CA 1
ATOM 824 C C . PHE A 1 101 ? 5.500 -14.228 12.358 1.00 90.00 101 PHE A C 1
ATOM 826 O O . PHE A 1 101 ? 5.528 -14.133 11.132 1.00 90.00 101 PHE A O 1
ATOM 833 N N . SER A 1 102 ? 5.480 -15.418 12.970 1.00 90.31 102 SER A N 1
ATOM 834 C CA . SER A 1 102 ? 5.480 -16.721 12.275 1.00 90.31 102 SER A CA 1
ATOM 835 C C . SER A 1 102 ? 4.324 -16.903 11.281 1.00 90.31 102 SER A C 1
ATOM 837 O O . SER A 1 102 ? 4.409 -17.701 10.350 1.00 90.31 102 SER A O 1
ATOM 839 N N . TRP A 1 103 ? 3.237 -16.138 11.425 1.00 90.94 103 TRP A N 1
ATOM 840 C CA . TRP A 1 103 ? 2.147 -16.108 10.446 1.00 90.94 103 TRP A CA 1
ATOM 841 C C . TRP A 1 103 ? 2.594 -15.599 9.069 1.00 90.94 103 TRP A C 1
ATOM 843 O O . TRP A 1 103 ? 2.001 -16.003 8.072 1.00 90.94 103 TRP A O 1
ATOM 853 N N . MET A 1 104 ? 3.644 -14.769 8.996 1.00 91.44 104 MET A N 1
ATOM 854 C CA . MET A 1 104 ? 4.184 -14.268 7.728 1.00 91.44 104 MET A CA 1
ATOM 855 C C . MET A 1 104 ? 4.705 -15.396 6.834 1.00 91.44 104 MET A C 1
ATOM 857 O O . MET A 1 104 ? 4.562 -15.324 5.618 1.00 91.44 104 MET A O 1
ATOM 861 N N . ASP A 1 105 ? 5.221 -16.474 7.434 1.00 88.81 105 ASP A N 1
ATOM 862 C CA . ASP A 1 105 ? 5.749 -17.636 6.705 1.00 88.81 105 ASP A CA 1
ATOM 863 C C . ASP A 1 105 ? 4.641 -18.440 6.006 1.00 88.81 105 ASP A C 1
ATOM 865 O O . ASP A 1 105 ? 4.910 -19.262 5.134 1.00 88.81 105 ASP A O 1
ATOM 869 N N . LYS A 1 106 ? 3.381 -18.212 6.396 1.00 89.56 106 LYS A N 1
ATOM 870 C CA . LYS A 1 106 ? 2.199 -18.895 5.858 1.00 89.56 106 LYS A CA 1
ATOM 871 C C . LYS A 1 106 ? 1.493 -18.084 4.771 1.00 89.56 106 LYS A C 1
ATOM 873 O O . LYS A 1 106 ? 0.497 -18.554 4.224 1.00 89.56 106 LYS A O 1
ATOM 878 N N . ILE A 1 107 ? 1.959 -16.868 4.478 1.00 90.38 107 ILE A N 1
ATOM 879 C CA . ILE A 1 107 ? 1.352 -16.028 3.445 1.00 90.38 107 ILE A CA 1
ATOM 880 C C . ILE A 1 107 ? 1.711 -16.602 2.076 1.00 90.38 107 ILE A C 1
ATOM 882 O O . ILE A 1 107 ? 2.862 -16.562 1.648 1.00 90.38 107 ILE A O 1
ATOM 886 N N . ILE A 1 108 ? 0.700 -17.088 1.361 1.00 90.06 108 ILE A N 1
ATOM 887 C CA . ILE A 1 108 ? 0.825 -17.467 -0.046 1.00 90.06 108 ILE A CA 1
ATOM 888 C C . ILE A 1 108 ? 0.537 -16.221 -0.877 1.00 90.06 108 ILE A C 1
ATOM 890 O O . ILE A 1 108 ? -0.619 -15.830 -1.035 1.00 90.06 108 ILE A O 1
ATOM 894 N N . LEU A 1 109 ? 1.596 -15.564 -1.345 1.00 90.94 109 LEU A N 1
ATOM 895 C CA . LEU A 1 109 ? 1.494 -14.344 -2.139 1.00 90.94 109 LEU A CA 1
ATOM 896 C C . LEU A 1 109 ? 0.988 -14.638 -3.550 1.00 90.94 109 LEU A C 1
ATOM 898 O O . LEU A 1 109 ? 1.544 -15.488 -4.242 1.00 90.94 109 LEU A O 1
ATOM 902 N N . GLU A 1 110 ? -0.014 -13.874 -3.975 1.00 90.00 110 GLU A N 1
ATOM 903 C CA . GLU A 1 110 ? -0.507 -13.866 -5.350 1.00 90.00 110 GLU A CA 1
ATOM 904 C C . GLU A 1 110 ? -0.292 -12.478 -5.979 1.00 90.00 110 GLU A C 1
ATOM 906 O O . GLU A 1 110 ? -0.455 -11.461 -5.292 1.00 90.00 110 GLU A O 1
ATOM 911 N N . PRO A 1 111 ? 0.068 -12.403 -7.271 1.00 87.44 111 PRO A N 1
ATOM 912 C CA . PRO A 1 111 ? 0.285 -13.526 -8.193 1.00 87.44 111 PRO A CA 1
ATOM 913 C C . PRO A 1 111 ? 1.594 -14.295 -7.915 1.00 87.44 111 PRO A C 1
ATOM 915 O O . PRO A 1 111 ? 2.614 -13.700 -7.541 1.00 87.44 111 PRO A O 1
ATOM 918 N N . LYS A 1 112 ? 1.571 -15.623 -8.101 1.00 80.50 112 LYS A N 1
ATOM 919 C CA . LYS A 1 112 ? 2.744 -16.514 -8.008 1.00 80.50 112 LYS A CA 1
ATOM 920 C C . LYS A 1 112 ? 3.684 -16.341 -9.201 1.00 80.50 112 LYS A C 1
ATOM 922 O O . LYS A 1 112 ? 3.604 -17.057 -10.193 1.00 80.50 112 LYS A O 1
ATOM 927 N N . ILE A 1 113 ? 4.621 -15.410 -9.082 1.00 72.06 113 ILE A N 1
ATOM 928 C CA . ILE A 1 113 ? 5.672 -15.181 -10.082 1.00 72.06 113 ILE A CA 1
ATOM 929 C C . ILE A 1 113 ? 7.030 -15.463 -9.433 1.00 72.06 113 ILE A C 1
ATOM 931 O O . ILE A 1 113 ? 7.192 -15.270 -8.230 1.00 72.06 113 ILE A O 1
ATOM 935 N N . GLN A 1 114 ? 8.024 -15.911 -10.212 1.00 62.12 114 GLN A N 1
ATOM 936 C CA . GLN A 1 114 ? 9.377 -16.267 -9.731 1.00 62.12 114 GLN A CA 1
ATOM 937 C C . GLN A 1 114 ? 10.126 -15.119 -9.013 1.00 62.12 114 GLN A C 1
ATOM 939 O O . GLN A 1 114 ? 11.235 -15.305 -8.510 1.00 62.12 114 GLN A O 1
ATOM 944 N N . GLN A 1 115 ? 9.542 -13.922 -8.943 1.00 65.19 115 GLN A N 1
ATOM 945 C CA . GLN A 1 115 ? 10.126 -12.765 -8.286 1.00 65.19 115 GLN A CA 1
ATOM 946 C C . GLN A 1 115 ? 9.999 -12.840 -6.766 1.00 65.19 115 GLN A C 1
ATOM 948 O O . GLN A 1 115 ? 8.907 -12.856 -6.199 1.00 65.19 115 GLN A O 1
ATOM 953 N N . ARG A 1 116 ? 11.145 -12.786 -6.084 1.00 78.31 116 ARG A N 1
ATOM 954 C CA . ARG A 1 116 ? 11.218 -12.828 -4.620 1.00 78.31 116 ARG A CA 1
ATOM 955 C C . ARG A 1 116 ? 10.600 -11.576 -4.007 1.00 78.31 116 ARG A C 1
ATOM 957 O O . ARG A 1 116 ? 10.958 -10.467 -4.392 1.00 78.31 116 ARG A O 1
ATOM 964 N N . TYR A 1 117 ? 9.688 -11.747 -3.056 1.00 88.19 117 TYR A N 1
ATOM 965 C CA . TYR A 1 117 ? 9.217 -10.693 -2.154 1.00 88.19 117 TYR A CA 1
ATOM 966 C C . TYR A 1 117 ? 9.883 -10.893 -0.782 1.00 88.19 117 TYR A C 1
ATOM 968 O O . TYR A 1 117 ? 9.979 -12.040 -0.333 1.00 88.19 117 TYR A O 1
ATOM 976 N N . PRO A 1 118 ? 10.360 -9.833 -0.104 1.00 90.50 118 PRO A N 1
ATOM 977 C CA . PRO A 1 118 ? 11.060 -9.950 1.173 1.00 90.50 118 PRO A CA 1
ATOM 978 C C . PRO A 1 118 ? 10.080 -10.263 2.317 1.00 90.50 118 PRO A C 1
ATOM 980 O O . PRO A 1 118 ? 9.722 -9.386 3.090 1.00 90.50 118 PRO A O 1
ATOM 983 N N . LEU A 1 119 ? 9.619 -11.514 2.417 1.00 88.38 119 LEU A N 1
ATOM 984 C CA . LEU A 1 119 ? 8.838 -12.020 3.563 1.00 88.38 119 LEU A CA 1
ATOM 985 C C . LEU A 1 119 ? 9.685 -12.795 4.580 1.00 88.38 119 LEU A C 1
ATOM 987 O O . LEU A 1 119 ? 9.276 -12.955 5.728 1.00 88.38 119 LEU A O 1
ATOM 991 N N . LEU A 1 120 ? 10.845 -13.293 4.152 1.00 84.00 120 LEU A N 1
ATOM 992 C CA . LEU A 1 120 ? 11.742 -14.121 4.958 1.00 84.00 120 LEU A CA 1
ATOM 993 C C . LEU A 1 120 ? 12.888 -13.282 5.546 1.00 84.00 120 LEU A C 1
ATOM 995 O O . LEU A 1 120 ? 13.068 -12.119 5.187 1.00 84.00 120 LEU A O 1
ATOM 999 N N . ASN A 1 121 ? 13.690 -13.892 6.426 1.00 86.38 121 ASN A N 1
ATOM 1000 C CA . ASN A 1 121 ? 14.850 -13.264 7.077 1.00 86.38 121 ASN A CA 1
ATOM 1001 C C . ASN A 1 121 ? 14.479 -12.017 7.902 1.00 86.38 121 ASN A C 1
ATOM 1003 O O . ASN A 1 121 ? 15.084 -10.950 7.782 1.00 86.38 121 ASN A O 1
ATOM 1007 N N . ARG A 1 122 ? 13.454 -12.169 8.745 1.00 91.44 122 ARG A N 1
ATOM 1008 C CA . ARG A 1 122 ? 12.979 -11.136 9.672 1.00 91.44 122 ARG A CA 1
ATOM 1009 C C . ARG A 1 122 ? 14.086 -10.742 10.647 1.00 91.44 122 ARG A C 1
ATOM 1011 O O . ARG A 1 122 ? 14.679 -11.592 11.303 1.00 91.44 122 ARG A O 1
ATOM 1018 N N . THR A 1 123 ? 14.309 -9.444 10.786 1.00 92.56 123 THR A N 1
ATOM 1019 C CA . THR A 1 123 ? 15.200 -8.860 11.791 1.00 92.56 123 THR A CA 1
ATOM 1020 C C . THR A 1 123 ? 14.507 -7.676 12.465 1.00 92.56 123 THR A C 1
ATOM 1022 O O . THR A 1 123 ? 13.660 -7.023 11.848 1.00 92.56 123 THR A O 1
ATOM 1025 N N . PRO A 1 124 ? 14.821 -7.377 13.732 1.00 91.94 124 PRO A N 1
ATOM 1026 C CA . PRO A 1 124 ? 14.269 -6.204 14.396 1.00 91.94 124 PRO A CA 1
ATOM 1027 C C . PRO A 1 124 ? 14.762 -4.905 13.737 1.00 91.94 124 PRO A C 1
ATOM 1029 O O . PRO A 1 124 ? 15.876 -4.822 13.209 1.00 91.94 124 PRO A O 1
ATOM 1032 N N . SER A 1 125 ? 13.934 -3.865 13.798 1.00 91.00 125 SER A N 1
ATOM 1033 C CA . SER A 1 125 ? 14.275 -2.494 13.418 1.00 91.00 125 SER A CA 1
ATOM 1034 C C . SER A 1 125 ? 13.799 -1.506 14.495 1.00 91.00 125 SER A C 1
ATOM 1036 O O . SER A 1 125 ? 12.916 -1.835 15.290 1.00 91.00 125 SER A O 1
ATOM 1038 N N . PRO A 1 126 ? 14.310 -0.259 14.523 1.00 88.31 126 PRO A N 1
ATOM 1039 C CA . PRO A 1 126 ? 13.809 0.762 15.447 1.00 88.31 126 PRO A CA 1
ATOM 1040 C C . PRO A 1 126 ? 12.305 1.051 15.314 1.00 88.31 126 PRO A C 1
ATOM 1042 O O . PRO A 1 126 ? 11.692 1.543 16.261 1.00 88.31 126 PRO A O 1
ATOM 1045 N N . ARG A 1 127 ? 11.701 0.764 14.150 1.00 89.88 127 ARG A N 1
ATOM 1046 C CA . ARG A 1 127 ? 10.273 0.999 13.886 1.00 89.88 127 ARG A CA 1
ATOM 1047 C C . ARG A 1 127 ? 9.413 -0.249 14.068 1.00 89.88 127 ARG A C 1
ATOM 1049 O O . ARG A 1 127 ? 8.207 -0.096 14.240 1.00 89.88 127 ARG A O 1
ATOM 1056 N N . GLY A 1 128 ? 9.997 -1.445 14.048 1.00 93.06 128 GLY A N 1
ATOM 1057 C CA . GLY A 1 128 ? 9.290 -2.714 14.185 1.00 93.06 128 GLY A CA 1
ATOM 1058 C C . GLY A 1 128 ? 10.130 -3.889 13.692 1.00 93.06 128 GLY A C 1
ATOM 1059 O O . GLY A 1 128 ? 11.153 -4.208 14.292 1.00 93.06 128 GLY A O 1
ATOM 1060 N N . ILE A 1 129 ? 9.698 -4.538 12.612 1.00 94.62 129 ILE A N 1
ATOM 1061 C CA . ILE A 1 129 ? 10.395 -5.678 12.002 1.00 94.62 129 ILE A CA 1
ATOM 1062 C C . ILE A 1 129 ? 10.667 -5.385 10.536 1.00 94.62 129 ILE A C 1
ATOM 1064 O O . ILE A 1 129 ? 9.791 -4.895 9.827 1.00 94.62 129 ILE A O 1
ATOM 1068 N N . LYS A 1 130 ? 11.870 -5.726 10.076 1.00 95.06 130 LYS A N 1
ATOM 1069 C CA . LYS A 1 130 ? 12.285 -5.611 8.680 1.00 95.06 130 LYS A CA 1
ATOM 1070 C C . LYS A 1 130 ? 12.639 -6.975 8.091 1.00 95.06 130 LYS A C 1
ATOM 1072 O O . LYS A 1 130 ? 13.255 -7.809 8.749 1.00 95.06 130 LYS A O 1
ATOM 1077 N N . CYS A 1 131 ? 12.289 -7.164 6.831 1.00 93.88 131 CYS A N 1
ATOM 1078 C CA . CYS A 1 131 ? 12.740 -8.247 5.970 1.00 93.88 131 CYS A CA 1
ATOM 1079 C C . CYS A 1 131 ? 13.443 -7.597 4.781 1.00 93.88 131 CYS A C 1
ATOM 1081 O O . CYS A 1 131 ? 12.905 -6.659 4.190 1.00 93.88 131 CYS A O 1
ATOM 1083 N N . GLN A 1 132 ? 14.642 -8.055 4.442 1.00 91.56 132 GLN A N 1
ATOM 1084 C CA . GLN A 1 132 ? 15.449 -7.432 3.398 1.00 91.56 132 GLN A CA 1
ATOM 1085 C C . GLN A 1 132 ? 16.098 -8.500 2.523 1.00 91.56 132 GLN A C 1
ATOM 1087 O O . GLN A 1 132 ? 16.534 -9.543 3.011 1.00 91.56 132 GLN A O 1
ATOM 1092 N N . ILE A 1 133 ? 16.121 -8.234 1.222 1.00 87.81 133 ILE A N 1
ATOM 1093 C CA . ILE A 1 133 ? 16.857 -9.001 0.226 1.00 87.81 133 ILE A CA 1
ATOM 1094 C C . ILE A 1 133 ? 17.795 -8.010 -0.456 1.00 87.81 133 ILE A C 1
ATOM 1096 O O . ILE A 1 133 ? 17.329 -7.078 -1.115 1.00 87.81 133 ILE A O 1
ATOM 1100 N N . ASP A 1 134 ? 19.094 -8.231 -0.287 1.00 80.81 134 ASP A N 1
ATOM 1101 C CA . ASP A 1 134 ? 20.146 -7.473 -0.957 1.00 80.81 134 ASP A CA 1
ATOM 1102 C C . ASP A 1 134 ? 20.687 -8.310 -2.119 1.00 80.81 134 ASP A C 1
ATOM 1104 O O . ASP A 1 134 ? 21.135 -9.442 -1.928 1.00 80.81 134 ASP A O 1
ATOM 1108 N N . GLU A 1 135 ? 20.613 -7.774 -3.337 1.00 70.75 135 GLU A N 1
ATOM 1109 C CA . GLU A 1 135 ? 21.024 -8.450 -4.576 1.00 70.75 135 GLU A CA 1
ATOM 1110 C C . GLU A 1 135 ? 22.226 -7.730 -5.214 1.00 70.75 135 GLU A C 1
ATOM 1112 O O . GLU A 1 135 ? 22.291 -7.523 -6.425 1.00 70.75 135 GLU A O 1
ATOM 1117 N N . GLY A 1 136 ? 23.195 -7.336 -4.380 1.00 69.06 136 GLY A N 1
ATOM 1118 C CA . GLY A 1 136 ? 24.397 -6.596 -4.778 1.00 69.06 136 GLY A CA 1
ATOM 1119 C C . GLY A 1 136 ? 24.310 -5.092 -4.498 1.00 69.06 136 GLY A C 1
ATOM 1120 O O . GLY A 1 136 ? 23.381 -4.619 -3.854 1.00 69.06 136 GLY A O 1
ATOM 1121 N N . ASN A 1 137 ? 25.297 -4.329 -4.979 1.00 63.72 137 ASN A N 1
ATOM 1122 C CA . ASN A 1 137 ? 25.512 -2.936 -4.552 1.00 63.72 137 ASN A CA 1
ATOM 1123 C C . ASN A 1 137 ? 24.409 -1.941 -4.968 1.00 63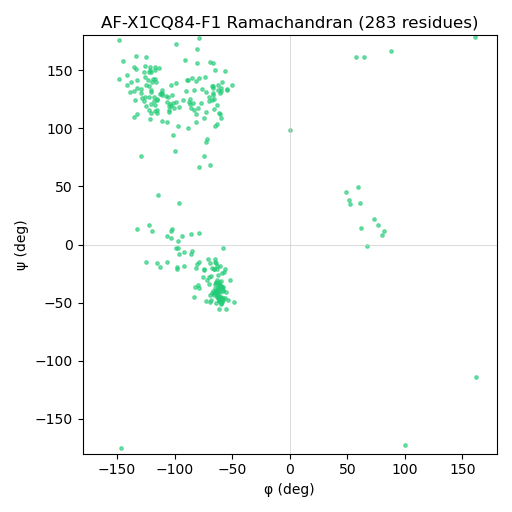.72 137 ASN A C 1
ATOM 1125 O O . ASN A 1 137 ? 24.322 -0.882 -4.359 1.00 63.72 137 ASN A O 1
ATOM 1129 N N . LYS A 1 138 ? 23.586 -2.249 -5.984 1.00 67.56 138 LYS A N 1
ATOM 1130 C CA . LYS A 1 138 ? 22.563 -1.327 -6.529 1.00 67.56 138 LYS A CA 1
ATOM 1131 C C . LYS A 1 138 ? 21.108 -1.766 -6.288 1.00 67.56 138 LYS A C 1
ATOM 1133 O O . LYS A 1 138 ? 20.194 -0.943 -6.346 1.00 67.56 138 LYS A O 1
ATOM 1138 N N . TYR A 1 139 ? 20.869 -3.046 -5.998 1.00 77.00 139 TYR A N 1
ATOM 1139 C CA . TYR A 1 139 ? 19.515 -3.599 -5.925 1.00 77.00 139 TYR A CA 1
ATOM 1140 C C . TYR A 1 139 ? 19.181 -4.094 -4.530 1.00 77.00 139 TYR A C 1
ATOM 1142 O O . TYR A 1 139 ? 19.806 -5.020 -4.013 1.00 77.00 139 TYR A O 1
ATOM 1150 N N . PHE A 1 140 ? 18.135 -3.509 -3.953 1.00 86.31 140 PHE A N 1
ATOM 1151 C CA . PHE A 1 140 ? 17.580 -3.969 -2.693 1.00 86.31 140 PHE A CA 1
ATOM 1152 C C . PHE A 1 140 ? 16.054 -4.032 -2.749 1.00 86.31 140 PHE A C 1
ATOM 1154 O O . PHE A 1 140 ? 15.372 -3.310 -3.488 1.00 86.31 140 PHE A O 1
ATOM 1161 N N . GLN A 1 141 ? 15.513 -4.924 -1.929 1.00 91.38 141 GLN A N 1
ATOM 1162 C CA . GLN A 1 141 ? 14.101 -4.989 -1.590 1.00 91.38 141 GLN A CA 1
ATOM 1163 C C . GLN A 1 141 ? 13.983 -5.044 -0.077 1.00 91.38 141 GLN A C 1
ATOM 1165 O O . GLN A 1 141 ? 14.621 -5.876 0.567 1.00 91.38 141 GLN A O 1
ATOM 1170 N N . LYS A 1 142 ? 13.140 -4.192 0.498 1.00 93.31 142 LYS A N 1
ATOM 1171 C CA . LYS A 1 142 ? 12.887 -4.182 1.936 1.00 93.31 142 LYS A CA 1
ATOM 1172 C C . LYS A 1 142 ? 11.395 -4.073 2.203 1.00 93.31 142 LYS A C 1
ATOM 1174 O O . LYS A 1 142 ? 10.718 -3.216 1.647 1.00 93.31 142 LYS A O 1
ATOM 1179 N N . LEU A 1 143 ? 10.911 -4.932 3.086 1.00 95.88 143 LEU A N 1
ATOM 1180 C CA . LEU A 1 143 ? 9.605 -4.839 3.720 1.00 95.88 143 LEU A CA 1
ATOM 1181 C C . LEU A 1 143 ? 9.819 -4.507 5.190 1.00 95.88 143 LEU A C 1
ATOM 1183 O O . LEU A 1 143 ? 10.583 -5.186 5.871 1.00 95.88 143 LEU A O 1
ATOM 1187 N N . GLU A 1 144 ? 9.121 -3.505 5.696 1.00 95.56 144 GLU A N 1
ATOM 1188 C CA . GLU A 1 144 ? 9.124 -3.147 7.108 1.00 95.56 144 GLU A CA 1
ATOM 1189 C C . GLU A 1 144 ? 7.683 -3.118 7.634 1.00 95.56 144 GLU A C 1
ATOM 1191 O O . GLU A 1 144 ? 6.817 -2.465 7.055 1.00 95.56 144 GLU A O 1
ATOM 1196 N N . ILE A 1 145 ? 7.418 -3.842 8.722 1.00 95.50 145 ILE A N 1
ATOM 1197 C CA . ILE A 1 145 ? 6.161 -3.779 9.472 1.00 95.50 145 ILE A CA 1
ATOM 1198 C C . ILE A 1 145 ? 6.441 -2.989 10.741 1.00 95.50 145 ILE A C 1
ATOM 1200 O O . ILE A 1 145 ? 7.216 -3.414 11.600 1.00 95.50 145 ILE A O 1
ATOM 1204 N N . HIS A 1 146 ? 5.835 -1.815 10.852 1.00 94.38 146 HIS A N 1
ATOM 1205 C CA . HIS A 1 146 ? 6.062 -0.908 11.965 1.00 94.38 146 HIS A CA 1
ATOM 1206 C C . HIS A 1 146 ? 5.076 -1.162 13.108 1.00 94.38 146 HIS A C 1
ATOM 1208 O O . HIS A 1 146 ? 3.967 -1.661 12.916 1.00 94.38 146 HIS A O 1
ATOM 1214 N N . ARG A 1 147 ? 5.445 -0.722 14.314 1.00 91.50 147 ARG A N 1
ATOM 1215 C CA . ARG A 1 147 ? 4.626 -0.848 15.530 1.00 91.50 147 ARG A CA 1
ATOM 1216 C C . ARG A 1 147 ? 3.258 -0.177 15.427 1.00 91.50 147 ARG A C 1
ATOM 1218 O O . ARG A 1 147 ? 2.348 -0.573 16.136 1.00 91.50 147 ARG A O 1
ATOM 1225 N N . ASN A 1 148 ? 3.084 0.820 14.564 1.00 90.75 148 ASN A N 1
ATOM 1226 C CA . ASN A 1 148 ? 1.787 1.466 14.332 1.00 90.75 148 ASN A CA 1
ATOM 1227 C C . ASN A 1 148 ? 0.918 0.746 13.280 1.00 90.75 148 ASN A C 1
ATOM 1229 O O . ASN A 1 148 ? -0.084 1.304 12.845 1.00 90.75 148 ASN A O 1
ATOM 1233 N N . GLY A 1 149 ? 1.302 -0.454 12.829 1.00 92.50 149 GLY A N 1
ATOM 1234 C CA . GLY A 1 149 ? 0.582 -1.193 11.787 1.00 92.50 149 GLY A CA 1
ATOM 1235 C C . GLY A 1 149 ? 0.877 -0.725 10.361 1.00 92.50 149 GLY A C 1
ATOM 1236 O O . GLY A 1 149 ? 0.216 -1.172 9.425 1.00 92.50 149 GLY A O 1
ATOM 1237 N N . CYS A 1 150 ? 1.854 0.167 10.173 1.00 95.38 150 CYS A N 1
ATOM 1238 C CA . CYS A 1 150 ? 2.323 0.545 8.846 1.00 95.38 150 CYS A CA 1
ATOM 1239 C C . CYS A 1 150 ? 3.083 -0.620 8.198 1.00 95.38 150 CYS A C 1
ATOM 1241 O O . CYS A 1 150 ? 4.051 -1.122 8.768 1.00 95.38 150 CYS A O 1
ATOM 1243 N N . VAL A 1 151 ? 2.677 -1.001 6.990 1.00 96.94 151 VAL A N 1
ATOM 1244 C CA . VAL A 1 151 ? 3.416 -1.892 6.095 1.00 96.94 151 VAL A CA 1
ATOM 1245 C C . VAL A 1 151 ? 4.108 -1.029 5.053 1.00 96.94 151 VAL A C 1
ATOM 1247 O O . VAL A 1 151 ? 3.448 -0.329 4.292 1.00 96.94 151 VAL A O 1
ATOM 1250 N N . HIS A 1 152 ? 5.434 -1.054 5.032 1.00 96.75 152 HIS A N 1
ATOM 1251 C CA . HIS A 1 152 ? 6.250 -0.252 4.131 1.00 96.75 152 HIS A CA 1
ATOM 1252 C C . HIS A 1 152 ? 7.131 -1.167 3.288 1.00 96.75 152 HIS A C 1
ATOM 1254 O O . HIS A 1 152 ? 8.095 -1.751 3.778 1.00 96.75 152 HIS A O 1
ATOM 1260 N N . PHE A 1 153 ? 6.798 -1.284 2.010 1.00 96.38 153 PHE A N 1
ATOM 1261 C CA . PHE A 1 153 ? 7.628 -1.939 1.015 1.00 96.38 153 PHE A CA 1
ATOM 1262 C C . PHE A 1 153 ? 8.411 -0.891 0.219 1.00 96.38 153 PHE A C 1
ATOM 1264 O O . PHE A 1 153 ? 7.868 0.148 -0.150 1.00 96.38 153 PHE A O 1
ATOM 1271 N N . ILE A 1 154 ? 9.682 -1.172 -0.055 1.00 93.81 154 ILE A N 1
ATOM 1272 C CA . ILE A 1 154 ? 10.564 -0.337 -0.869 1.00 93.81 154 ILE A CA 1
ATOM 1273 C C . ILE A 1 154 ? 11.460 -1.220 -1.737 1.00 93.81 154 ILE A C 1
ATOM 1275 O O . ILE A 1 154 ? 12.005 -2.224 -1.265 1.00 93.81 154 ILE A O 1
ATOM 1279 N N . SER A 1 155 ? 11.627 -0.846 -3.004 1.00 91.75 155 SER A N 1
ATOM 1280 C CA . SER A 1 155 ? 12.556 -1.512 -3.913 1.00 91.75 155 SER A CA 1
ATOM 1281 C C . SER A 1 155 ? 13.142 -0.562 -4.946 1.00 91.75 155 SER A C 1
ATOM 1283 O O . SER A 1 155 ? 12.437 0.284 -5.488 1.00 91.75 155 SER A O 1
ATOM 1285 N N . SER A 1 156 ? 14.423 -0.769 -5.247 1.00 87.44 156 SER A N 1
ATOM 1286 C CA . SER A 1 156 ? 15.141 -0.129 -6.350 1.00 87.44 156 SER A CA 1
ATOM 1287 C C . SER A 1 156 ? 15.128 -0.976 -7.639 1.00 87.44 156 SER A C 1
ATOM 1289 O O . SER A 1 156 ? 15.804 -0.674 -8.611 1.00 87.44 156 SER A O 1
ATOM 1291 N N . ARG A 1 157 ? 14.371 -2.080 -7.690 1.00 83.62 157 ARG A N 1
ATOM 1292 C CA . ARG A 1 157 ? 14.374 -3.024 -8.824 1.00 83.62 157 ARG A CA 1
ATOM 1293 C C . ARG A 1 157 ? 13.238 -2.762 -9.819 1.00 83.62 157 ARG A C 1
ATOM 1295 O O . ARG A 1 157 ? 12.656 -3.699 -10.354 1.00 83.62 157 ARG A O 1
ATOM 1302 N N . PHE A 1 158 ? 12.893 -1.495 -10.036 1.00 86.69 158 PHE A N 1
ATOM 1303 C CA . PHE A 1 158 ? 11.833 -1.107 -10.973 1.00 86.69 158 PHE A CA 1
ATOM 1304 C C . PHE A 1 158 ? 12.350 -0.484 -12.267 1.00 86.69 158 PHE A C 1
ATOM 1306 O O . PHE A 1 158 ? 11.551 -0.023 -13.072 1.00 86.69 158 PHE A O 1
ATOM 1313 N N . SER A 1 159 ? 13.663 -0.494 -12.481 1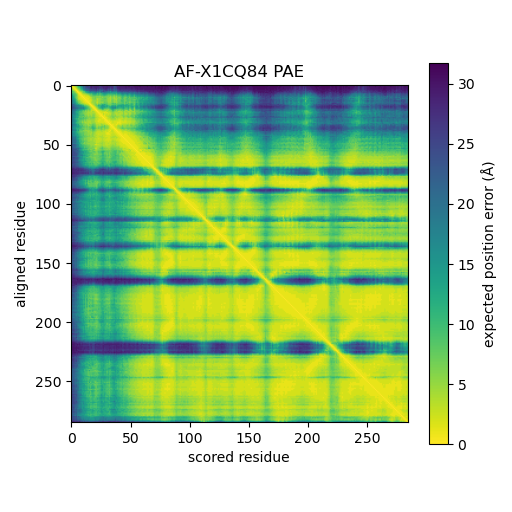.00 84.44 159 SER A N 1
ATOM 1314 C CA . SER A 1 159 ? 14.298 -0.007 -13.704 1.00 84.44 159 SER A CA 1
ATOM 1315 C C . SER A 1 159 ? 15.089 -1.110 -14.395 1.00 84.44 159 SER A C 1
ATOM 1317 O O . SER A 1 159 ? 15.638 -2.001 -13.742 1.00 84.44 159 SER A O 1
ATOM 1319 N N . ASP A 1 160 ? 15.148 -1.030 -15.719 1.00 82.25 160 ASP A N 1
ATOM 1320 C CA . ASP A 1 160 ? 16.068 -1.787 -16.567 1.00 82.25 160 ASP A CA 1
ATOM 1321 C C . ASP A 1 160 ? 16.421 -0.939 -17.801 1.00 82.25 160 ASP A C 1
ATOM 1323 O O . ASP A 1 160 ? 15.892 0.161 -17.985 1.00 82.25 160 ASP A O 1
ATOM 1327 N N . TYR A 1 161 ? 17.310 -1.441 -18.653 1.00 80.50 161 TYR A N 1
ATOM 1328 C CA . TYR A 1 161 ? 17.698 -0.808 -19.906 1.00 80.50 161 TYR A CA 1
ATOM 1329 C C . TYR A 1 161 ? 17.397 -1.729 -21.079 1.00 80.50 161 TYR A C 1
ATOM 1331 O O . TYR A 1 161 ? 17.969 -2.813 -21.216 1.00 80.50 161 TYR A O 1
ATOM 1339 N N . TYR A 1 162 ? 16.561 -1.260 -21.998 1.00 72.38 162 TYR A N 1
ATOM 1340 C CA . TYR A 1 162 ? 16.308 -1.970 -23.239 1.00 72.38 162 TYR A CA 1
ATOM 1341 C C . TYR A 1 162 ? 17.419 -1.692 -24.265 1.00 72.38 162 TYR A C 1
ATOM 1343 O O . TYR A 1 162 ? 17.575 -0.572 -24.754 1.00 72.38 162 TYR A O 1
ATOM 1351 N N . ARG A 1 163 ? 18.217 -2.715 -24.602 1.00 64.88 163 ARG A N 1
ATOM 1352 C CA . ARG A 1 163 ? 19.402 -2.612 -25.478 1.00 64.88 163 ARG A CA 1
ATOM 1353 C C . ARG A 1 163 ? 19.096 -3.057 -26.911 1.00 64.88 163 ARG A C 1
ATOM 1355 O O . ARG A 1 163 ? 19.408 -4.184 -27.279 1.00 64.88 163 ARG A O 1
ATOM 1362 N N . TYR A 1 164 ? 18.495 -2.195 -27.730 1.00 59.31 164 TYR A N 1
ATOM 1363 C CA . TYR A 1 164 ? 18.244 -2.517 -29.150 1.00 59.31 164 TYR A CA 1
ATOM 1364 C C . TYR A 1 164 ? 18.813 -1.493 -30.143 1.00 59.31 164 TYR A C 1
ATOM 1366 O O . TYR A 1 164 ? 18.958 -1.807 -31.318 1.00 59.31 164 TYR A O 1
ATOM 1374 N N . SER A 1 165 ? 19.187 -0.292 -29.695 1.00 48.03 165 SER A N 1
ATOM 1375 C CA . SER A 1 165 ? 19.508 0.832 -30.593 1.00 48.03 165 SER A CA 1
ATOM 1376 C C . SER A 1 165 ? 20.804 1.586 -30.267 1.00 48.03 165 SER A C 1
ATOM 1378 O O . SER A 1 165 ? 21.043 2.652 -30.827 1.00 48.03 165 SER A O 1
ATOM 1380 N N . GLY A 1 166 ? 21.676 1.047 -29.410 1.00 53.72 166 GLY A N 1
ATOM 1381 C CA . GLY A 1 166 ? 22.979 1.655 -29.131 1.00 53.72 166 GLY A CA 1
ATOM 1382 C C . GLY A 1 166 ? 23.623 1.178 -27.827 1.00 53.72 166 GLY A C 1
ATOM 1383 O O . GLY A 1 166 ? 23.023 0.376 -27.107 1.00 53.72 166 GLY A O 1
ATOM 1384 N N . PRO A 1 167 ? 24.838 1.666 -27.515 1.00 56.75 167 PRO A N 1
ATOM 1385 C CA . PRO A 1 167 ? 25.563 1.315 -26.294 1.00 56.75 167 PRO A CA 1
ATOM 1386 C C . PRO A 1 167 ? 24.884 1.806 -25.002 1.00 56.75 167 PRO A C 1
ATOM 1388 O O . PRO A 1 167 ? 25.138 1.226 -23.950 1.00 56.75 167 PRO A O 1
ATOM 1391 N N . GLU A 1 168 ? 24.011 2.819 -25.070 1.00 65.56 168 GLU A N 1
ATOM 1392 C CA . GLU A 1 168 ? 23.427 3.470 -23.883 1.00 65.56 168 GLU A CA 1
ATOM 1393 C C . GLU A 1 168 ? 22.085 2.870 -23.417 1.00 65.56 168 GLU A C 1
ATOM 1395 O O . GLU A 1 168 ? 21.737 2.999 -22.248 1.00 65.56 168 GLU A O 1
ATOM 1400 N N . GLY A 1 169 ? 21.373 2.117 -24.269 1.00 73.56 169 GLY A N 1
ATOM 1401 C CA . GLY A 1 169 ? 20.070 1.523 -23.929 1.00 73.56 169 GLY A CA 1
ATOM 1402 C C . GLY A 1 169 ? 18.962 2.555 -23.651 1.00 73.56 169 GLY A C 1
ATOM 1403 O O . GLY A 1 169 ? 19.214 3.728 -23.409 1.00 73.56 169 GLY A O 1
ATOM 1404 N N . ILE A 1 170 ? 17.699 2.129 -23.714 1.00 80.25 170 ILE A N 1
ATOM 1405 C CA . ILE A 1 170 ? 16.550 2.977 -23.353 1.00 80.25 170 ILE A CA 1
ATOM 1406 C C . ILE A 1 170 ? 16.135 2.627 -21.920 1.00 80.25 170 ILE A C 1
ATOM 1408 O O . ILE A 1 170 ? 15.826 1.455 -21.684 1.00 80.25 170 ILE A O 1
ATOM 1412 N N . PRO A 1 171 ? 16.104 3.581 -20.970 1.00 86.19 171 PRO A N 1
ATOM 1413 C CA . PRO A 1 171 ? 15.645 3.307 -19.616 1.00 86.19 171 PRO A CA 1
ATOM 1414 C C . PRO A 1 171 ? 14.148 2.985 -19.625 1.00 86.19 171 PRO A C 1
ATOM 1416 O O . PRO A 1 171 ? 13.328 3.706 -20.209 1.00 86.19 171 PRO A O 1
ATOM 1419 N N . ILE A 1 172 ? 13.794 1.881 -18.976 1.00 87.94 172 ILE A N 1
ATOM 1420 C CA . ILE A 1 172 ? 12.427 1.371 -18.909 1.00 87.94 172 ILE A CA 1
ATOM 1421 C C . ILE A 1 172 ? 11.971 1.227 -17.464 1.00 87.94 172 ILE A C 1
ATOM 1423 O O . ILE A 1 172 ? 12.731 0.804 -16.592 1.00 87.94 172 ILE A O 1
ATOM 1427 N N . PHE A 1 173 ? 10.703 1.553 -17.232 1.00 90.12 173 PHE A N 1
ATOM 1428 C CA . PHE A 1 173 ? 10.024 1.249 -15.983 1.00 90.12 173 PHE A CA 1
ATOM 1429 C C . PHE A 1 173 ? 9.443 -0.165 -16.058 1.00 90.12 173 PHE A C 1
ATOM 1431 O O . PHE A 1 173 ? 8.625 -0.469 -16.925 1.00 90.12 173 PHE A O 1
ATOM 1438 N N . LEU A 1 174 ? 9.872 -1.036 -15.142 1.00 89.38 174 LEU A N 1
ATOM 1439 C CA . LEU A 1 174 ? 9.369 -2.403 -14.988 1.00 89.38 174 LEU A CA 1
ATOM 1440 C C . LEU A 1 174 ? 8.027 -2.384 -14.240 1.00 89.38 174 LEU A C 1
ATOM 1442 O O . LEU A 1 174 ? 7.895 -2.837 -13.100 1.00 89.38 174 LEU A O 1
ATOM 1446 N N . ASP A 1 175 ? 7.022 -1.821 -14.889 1.00 90.38 175 ASP A N 1
ATOM 1447 C CA . ASP A 1 175 ? 5.683 -1.580 -14.364 1.00 90.38 175 ASP A CA 1
ATOM 1448 C C . ASP A 1 175 ? 4.948 -2.864 -13.938 1.00 90.38 175 ASP A C 1
ATOM 1450 O O . ASP A 1 175 ? 4.260 -2.860 -12.913 1.00 90.38 175 ASP A O 1
ATOM 1454 N N . PHE A 1 176 ? 5.146 -3.988 -14.638 1.00 89.38 176 PHE A N 1
ATOM 1455 C CA . PHE A 1 176 ? 4.618 -5.289 -14.209 1.00 89.38 176 PHE A CA 1
ATOM 1456 C C . PHE A 1 176 ? 5.176 -5.699 -12.837 1.00 89.38 176 PHE A C 1
ATOM 1458 O O . PHE A 1 176 ? 4.429 -6.167 -11.975 1.00 89.38 176 PHE A O 1
ATOM 1465 N N . MET A 1 177 ? 6.473 -5.466 -12.588 1.00 90.25 177 MET A N 1
ATOM 1466 C CA . MET A 1 177 ? 7.094 -5.762 -11.293 1.00 90.25 177 MET A CA 1
ATOM 1467 C C . MET A 1 177 ? 6.467 -4.910 -10.205 1.00 90.25 177 MET A C 1
ATOM 1469 O O . MET A 1 177 ? 6.110 -5.425 -9.146 1.00 90.25 177 MET A O 1
ATOM 1473 N N . TYR A 1 178 ? 6.294 -3.617 -10.474 1.00 93.50 178 TYR A N 1
ATOM 1474 C CA . TYR A 1 178 ? 5.651 -2.709 -9.535 1.00 93.50 178 TYR A CA 1
ATOM 1475 C C . TYR A 1 178 ? 4.215 -3.143 -9.217 1.00 93.50 178 TYR A C 1
ATOM 1477 O O . TYR A 1 178 ? 3.850 -3.239 -8.044 1.00 93.50 178 TYR A O 1
ATOM 1485 N N . CYS A 1 179 ? 3.437 -3.515 -10.236 1.00 94.44 179 CYS A N 1
ATOM 1486 C CA . CYS A 1 179 ? 2.073 -4.022 -10.090 1.00 94.44 179 CYS A CA 1
ATOM 1487 C C . CYS A 1 179 ? 2.007 -5.273 -9.193 1.00 94.44 179 CYS A C 1
ATOM 1489 O O . CYS A 1 179 ? 1.193 -5.344 -8.268 1.00 94.44 179 CYS A O 1
ATOM 1491 N N . ILE A 1 180 ? 2.905 -6.241 -9.406 1.00 93.50 180 ILE A N 1
ATOM 1492 C CA . ILE A 1 180 ? 3.013 -7.452 -8.576 1.00 93.50 180 ILE A CA 1
ATOM 1493 C C . ILE A 1 180 ? 3.334 -7.077 -7.126 1.00 93.50 180 ILE A C 1
ATOM 1495 O O . ILE A 1 180 ? 2.667 -7.545 -6.201 1.00 93.50 180 ILE A O 1
ATOM 1499 N N . LYS A 1 181 ? 4.329 -6.206 -6.901 1.00 95.25 181 LYS A N 1
ATOM 1500 C CA . LYS A 1 181 ? 4.716 -5.779 -5.547 1.00 95.25 181 LYS A CA 1
ATOM 1501 C C . LYS A 1 181 ? 3.613 -5.001 -4.846 1.00 95.25 181 LYS A C 1
ATOM 1503 O O . LYS A 1 181 ? 3.455 -5.165 -3.636 1.00 95.25 181 LYS A O 1
ATOM 1508 N N . LEU A 1 182 ? 2.823 -4.221 -5.576 1.00 97.06 182 LEU A N 1
ATOM 1509 C CA . LEU A 1 182 ? 1.636 -3.556 -5.052 1.00 97.06 182 LEU A CA 1
ATOM 1510 C C . LEU A 1 182 ? 0.616 -4.571 -4.546 1.00 97.06 182 LEU A C 1
ATOM 1512 O O . LEU A 1 182 ? 0.278 -4.544 -3.364 1.00 97.06 182 LEU A O 1
ATOM 1516 N N . LEU A 1 183 ? 0.194 -5.514 -5.389 1.00 96.44 183 LEU A N 1
ATOM 1517 C CA . LEU A 1 183 ? -0.769 -6.552 -5.009 1.00 96.44 183 LEU A CA 1
ATOM 1518 C C . LEU A 1 183 ? -0.294 -7.364 -3.796 1.00 96.44 183 LEU A C 1
ATOM 1520 O O . LEU A 1 183 ? -1.045 -7.540 -2.834 1.00 96.44 183 LEU A O 1
ATOM 1524 N N . GLN A 1 184 ? 0.970 -7.788 -3.806 1.00 95.69 184 GLN A N 1
ATOM 1525 C CA . GLN A 1 184 ? 1.573 -8.553 -2.716 1.00 95.69 184 GLN A CA 1
ATOM 1526 C C . GLN A 1 184 ? 1.640 -7.735 -1.416 1.00 95.69 184 GLN A C 1
ATOM 1528 O O . GLN A 1 184 ? 1.291 -8.241 -0.351 1.00 95.69 184 GLN A O 1
ATOM 1533 N N . THR A 1 185 ? 1.998 -6.450 -1.483 1.00 97.56 185 THR A N 1
ATOM 1534 C CA . THR A 1 185 ? 2.041 -5.569 -0.301 1.00 97.56 185 THR A CA 1
ATOM 1535 C C . THR A 1 185 ? 0.650 -5.332 0.283 1.00 97.56 185 THR A C 1
ATOM 1537 O O . THR A 1 185 ? 0.476 -5.406 1.500 1.00 97.56 185 THR A O 1
ATOM 1540 N N . LEU A 1 186 ? -0.363 -5.126 -0.565 1.00 97.94 186 LEU A N 1
ATOM 1541 C CA . LEU A 1 186 ? -1.754 -5.019 -0.121 1.00 97.94 186 LEU A CA 1
ATOM 1542 C C . LEU A 1 186 ? -2.237 -6.317 0.551 1.00 97.94 186 LEU A C 1
ATOM 1544 O O . LEU A 1 186 ? -2.961 -6.265 1.544 1.00 97.94 186 LEU A O 1
ATOM 1548 N N . GLN A 1 187 ? -1.806 -7.484 0.063 1.00 96.00 187 GLN A N 1
ATOM 1549 C CA . GLN A 1 187 ? -2.118 -8.776 0.679 1.00 96.00 187 GLN A CA 1
ATOM 1550 C C . GLN A 1 187 ? -1.456 -8.950 2.056 1.00 96.00 187 GLN A C 1
ATOM 1552 O O . GLN A 1 187 ? -2.096 -9.429 2.998 1.00 96.00 187 GLN A O 1
ATOM 1557 N N . VAL A 1 188 ? -0.191 -8.540 2.194 1.00 96.38 188 VAL A N 1
ATOM 1558 C CA . VAL A 1 188 ? 0.512 -8.540 3.487 1.00 96.38 188 VAL A CA 1
ATOM 1559 C C . VAL A 1 188 ? -0.197 -7.622 4.481 1.00 96.38 188 VAL A C 1
ATOM 1561 O O . VAL A 1 188 ? -0.441 -8.034 5.614 1.00 96.38 188 VAL A O 1
ATOM 1564 N N . ALA A 1 189 ? -0.594 -6.422 4.052 1.00 96.88 189 ALA A N 1
ATOM 1565 C CA . ALA A 1 189 ? -1.338 -5.481 4.885 1.00 96.88 189 ALA A CA 1
ATOM 1566 C C . ALA A 1 189 ? -2.703 -6.033 5.327 1.00 96.88 189 ALA A C 1
ATOM 1568 O O . ALA A 1 189 ? -3.013 -5.996 6.515 1.00 96.88 189 ALA A O 1
ATOM 1569 N N . SER A 1 190 ? -3.477 -6.631 4.413 1.00 95.81 190 SER A N 1
ATOM 1570 C CA . SER A 1 190 ? -4.729 -7.333 4.751 1.00 95.81 190 SER A CA 1
ATOM 1571 C C . SER A 1 190 ? -4.503 -8.397 5.834 1.00 95.81 190 SER A C 1
ATOM 1573 O O . SER A 1 190 ? -5.208 -8.431 6.846 1.00 95.81 190 SER A O 1
ATOM 1575 N N . THR A 1 191 ? -3.473 -9.231 5.664 1.00 95.31 191 THR A N 1
ATOM 1576 C CA . THR A 1 191 ? -3.171 -10.311 6.612 1.00 95.31 191 THR A CA 1
ATOM 1577 C C . THR A 1 191 ? -2.773 -9.758 7.982 1.00 95.31 191 THR A C 1
ATOM 1579 O O . THR A 1 191 ? -3.226 -10.268 9.008 1.00 95.31 191 THR A O 1
ATOM 1582 N N . LEU A 1 192 ? -1.974 -8.686 8.007 1.00 94.31 192 LEU A N 1
ATOM 1583 C CA . LEU A 1 192 ? -1.591 -7.992 9.233 1.00 94.31 192 LEU A CA 1
ATOM 1584 C C . LEU A 1 192 ? -2.820 -7.452 9.972 1.00 94.31 192 LEU A C 1
ATOM 1586 O O . LEU A 1 192 ? -2.993 -7.720 11.161 1.00 94.31 192 LEU A O 1
ATOM 1590 N N . TYR A 1 193 ? -3.692 -6.718 9.281 1.00 92.44 193 TYR A N 1
ATOM 1591 C CA . TYR A 1 193 ? -4.861 -6.105 9.908 1.00 92.44 193 TYR A CA 1
ATOM 1592 C C . TYR A 1 193 ? -5.828 -7.151 10.454 1.00 92.44 193 TYR A C 1
ATOM 1594 O O . TYR A 1 193 ? -6.278 -7.015 11.589 1.00 92.44 193 TYR A O 1
ATOM 1602 N N . LYS A 1 194 ? -6.032 -8.264 9.745 1.00 90.12 194 LYS A N 1
ATOM 1603 C CA . LYS A 1 194 ? -6.768 -9.419 10.279 1.00 90.12 194 LYS A CA 1
ATOM 1604 C C . LYS A 1 194 ? -6.129 -10.002 11.532 1.00 90.12 194 LYS A C 1
ATOM 1606 O O . LYS A 1 194 ? -6.817 -10.244 12.517 1.00 90.12 194 LYS A O 1
ATOM 1611 N N . LYS A 1 195 ? -4.810 -10.220 11.512 1.00 90.88 195 LYS A N 1
ATOM 1612 C CA . LYS A 1 195 ? -4.071 -10.812 12.636 1.00 90.88 195 LYS A CA 1
ATOM 1613 C C . LYS A 1 195 ? -4.226 -9.999 13.924 1.00 90.88 195 LYS A C 1
ATOM 1615 O O . LYS A 1 195 ? -4.312 -10.590 14.998 1.00 90.88 195 LYS A O 1
ATOM 1620 N N . TYR A 1 196 ? -4.270 -8.674 13.808 1.00 88.06 196 TYR A N 1
ATOM 1621 C CA . TYR A 1 196 ? -4.393 -7.752 14.938 1.00 88.06 196 TYR A CA 1
ATOM 1622 C C . TYR A 1 196 ? -5.809 -7.180 15.118 1.00 88.06 196 TYR A C 1
ATOM 1624 O O . TYR A 1 196 ? -5.982 -6.241 15.892 1.00 88.06 196 TYR A O 1
ATOM 1632 N N . ASN A 1 197 ? -6.821 -7.752 14.451 1.00 85.75 197 ASN A N 1
ATOM 1633 C CA . ASN A 1 197 ? -8.224 -7.320 14.517 1.00 85.75 197 ASN A CA 1
ATOM 1634 C C . ASN A 1 197 ? -8.414 -5.812 14.259 1.00 85.75 197 ASN A C 1
ATOM 1636 O O . ASN A 1 197 ? -9.211 -5.141 14.920 1.00 85.75 197 ASN A O 1
ATOM 1640 N N . TYR A 1 198 ? -7.646 -5.265 13.318 1.00 86.00 198 TYR A N 1
ATOM 1641 C CA . TYR A 1 198 ? -7.792 -3.889 12.878 1.00 86.00 198 TYR A CA 1
ATOM 1642 C C . TYR A 1 198 ? -8.863 -3.790 11.789 1.00 86.00 198 TYR A C 1
ATOM 1644 O O . TYR A 1 198 ? -8.702 -4.330 10.697 1.00 86.00 198 TYR A O 1
ATOM 1652 N N . PHE A 1 199 ? -9.928 -3.045 12.090 1.00 82.19 199 PHE A N 1
ATOM 1653 C CA . PHE A 1 199 ? -11.064 -2.799 11.201 1.00 82.19 199 PHE A CA 1
ATOM 1654 C C . PHE A 1 199 ? -11.340 -1.297 11.127 1.00 82.19 199 PHE A C 1
ATOM 1656 O O . PHE A 1 199 ? -12.235 -0.757 11.781 1.00 82.19 199 PHE A O 1
ATOM 1663 N N . GLY A 1 200 ? -10.503 -0.601 10.371 1.00 83.56 200 GLY A N 1
ATOM 1664 C CA . GLY A 1 200 ? -10.593 0.842 10.185 1.00 83.56 200 GLY A CA 1
ATOM 1665 C C . GLY A 1 200 ? -10.149 1.267 8.798 1.00 83.56 200 GLY A C 1
ATOM 1666 O O . GLY A 1 200 ? -9.867 0.429 7.935 1.00 83.56 200 GLY A O 1
ATOM 1667 N N . ASP A 1 201 ? -10.101 2.574 8.597 1.00 87.38 201 ASP A N 1
ATOM 1668 C CA . ASP A 1 201 ? -9.632 3.164 7.356 1.00 87.38 201 ASP A CA 1
ATOM 1669 C C . ASP A 1 201 ? -8.101 3.162 7.307 1.00 87.38 201 ASP A C 1
ATOM 1671 O O . ASP A 1 201 ? -7.399 3.322 8.307 1.00 87.38 201 ASP A O 1
ATOM 1675 N N . ILE A 1 202 ? -7.573 2.932 6.117 1.00 92.50 202 ILE A N 1
ATOM 1676 C CA . ILE A 1 202 ? -6.146 2.866 5.840 1.00 92.50 202 ILE A CA 1
ATOM 1677 C C . ILE A 1 202 ? -5.827 3.819 4.704 1.00 92.50 202 ILE A C 1
ATOM 1679 O O . ILE A 1 202 ? -6.631 4.026 3.793 1.00 92.50 202 ILE A O 1
ATOM 1683 N N . ARG A 1 203 ? -4.619 4.365 4.738 1.00 94.75 203 ARG A N 1
ATOM 1684 C CA . ARG A 1 203 ? -4.044 5.101 3.626 1.00 94.75 203 ARG A CA 1
ATOM 1685 C C . ARG A 1 203 ? -3.047 4.214 2.900 1.00 94.75 203 ARG A C 1
ATOM 1687 O O . ARG A 1 203 ? -2.157 3.637 3.521 1.00 94.75 203 ARG A O 1
ATOM 1694 N N . ILE A 1 204 ? -3.207 4.121 1.590 1.00 97.69 204 ILE A N 1
ATOM 1695 C CA . ILE A 1 204 ? -2.266 3.488 0.674 1.00 97.69 204 ILE A CA 1
ATOM 1696 C C . ILE A 1 204 ? -1.546 4.618 -0.051 1.00 97.69 204 ILE A C 1
ATOM 1698 O O . ILE A 1 204 ? -2.191 5.421 -0.723 1.00 97.69 204 ILE A O 1
ATOM 1702 N N . ILE A 1 205 ? -0.230 4.691 0.103 1.00 97.56 205 ILE A N 1
ATOM 1703 C CA . ILE A 1 205 ? 0.630 5.661 -0.568 1.00 97.56 205 ILE A CA 1
ATOM 1704 C C . ILE A 1 205 ? 1.604 4.895 -1.451 1.00 97.56 205 ILE A C 1
ATOM 1706 O O . ILE A 1 205 ? 2.338 4.028 -0.982 1.00 97.56 205 ILE A O 1
ATOM 1710 N N . CYS A 1 206 ? 1.600 5.223 -2.731 1.00 97.38 206 CYS A N 1
ATOM 1711 C CA . CYS A 1 206 ? 2.475 4.669 -3.748 1.00 97.38 206 CYS A CA 1
ATOM 1712 C C . CYS A 1 206 ? 3.362 5.800 -4.253 1.00 97.38 206 CYS A C 1
ATOM 1714 O O . CYS A 1 206 ? 2.856 6.764 -4.816 1.00 97.38 206 CYS A O 1
ATOM 1716 N N . ASN A 1 207 ? 4.662 5.718 -3.994 1.00 95.00 207 ASN A N 1
ATOM 1717 C CA . ASN A 1 207 ? 5.629 6.732 -4.401 1.00 95.00 207 ASN A CA 1
ATOM 1718 C C . ASN A 1 207 ? 6.637 6.107 -5.365 1.00 95.00 207 ASN A C 1
ATOM 1720 O O . ASN A 1 207 ? 7.232 5.077 -5.053 1.00 95.00 207 ASN A O 1
ATOM 1724 N N . LEU A 1 208 ? 6.809 6.735 -6.519 1.00 93.94 208 LEU A N 1
ATOM 1725 C CA . LEU A 1 208 ? 7.790 6.397 -7.540 1.00 93.94 208 LEU A CA 1
ATOM 1726 C C . LEU A 1 208 ? 8.696 7.613 -7.755 1.00 93.94 208 LEU A C 1
ATOM 1728 O O . LEU A 1 208 ? 8.190 8.729 -7.867 1.00 93.94 208 LEU A O 1
ATOM 1732 N N . GLN A 1 209 ? 10.009 7.403 -7.784 1.00 92.44 209 GLN A N 1
ATOM 1733 C CA . GLN A 1 209 ? 11.035 8.433 -8.016 1.00 92.44 209 GLN A CA 1
ATOM 1734 C C . GLN A 1 209 ? 11.927 8.032 -9.195 1.00 92.44 209 GLN A C 1
ATOM 1736 O O . GLN A 1 209 ? 11.979 6.844 -9.529 1.00 92.44 209 GLN A O 1
ATOM 1741 N N . SER A 1 210 ? 12.640 8.998 -9.781 1.00 89.75 210 SER A N 1
ATOM 1742 C CA . SER A 1 210 ? 13.517 8.794 -10.942 1.00 89.75 210 SER A CA 1
ATOM 1743 C C . SER A 1 210 ? 12.766 8.284 -12.175 1.00 89.75 210 SER A C 1
ATOM 1745 O O . SER A 1 210 ? 13.264 7.440 -12.919 1.00 89.75 210 SER A O 1
ATOM 1747 N N . LEU A 1 211 ? 11.527 8.748 -12.371 1.00 90.12 211 LEU A N 1
ATOM 1748 C CA . LEU A 1 211 ? 10.690 8.359 -13.508 1.00 90.12 211 LEU A CA 1
ATOM 1749 C C . LEU A 1 211 ? 11.011 9.144 -14.783 1.00 90.12 211 LEU A C 1
ATOM 1751 O O . LEU A 1 211 ? 10.657 8.677 -15.866 1.00 90.12 211 LEU A O 1
ATOM 1755 N N . GLU A 1 212 ? 11.644 10.312 -14.687 1.00 90.19 212 GLU A N 1
ATOM 1756 C CA . GLU A 1 212 ? 11.883 11.184 -15.839 1.00 90.19 212 GLU A CA 1
ATOM 1757 C C . GLU A 1 212 ? 12.695 10.447 -16.912 1.00 90.19 212 GLU A C 1
ATOM 1759 O O . GLU A 1 212 ? 13.606 9.680 -16.609 1.00 90.19 212 GLU A O 1
ATOM 1764 N N . ASN A 1 213 ? 12.357 10.648 -18.187 1.00 88.25 213 ASN A N 1
ATOM 1765 C CA . ASN A 1 213 ? 13.027 10.008 -19.327 1.00 88.25 213 ASN A CA 1
ATOM 1766 C C . ASN A 1 213 ? 12.850 8.481 -19.442 1.00 88.25 213 ASN A C 1
ATOM 1768 O O . ASN A 1 213 ? 13.306 7.885 -20.420 1.00 88.25 213 ASN A O 1
ATOM 1772 N N . THR A 1 214 ? 12.138 7.842 -18.510 1.00 89.31 214 THR A N 1
ATOM 1773 C CA . THR A 1 214 ? 11.828 6.407 -18.571 1.00 89.31 214 THR A CA 1
ATOM 1774 C C . THR A 1 214 ? 10.647 6.135 -19.503 1.00 89.31 214 THR A C 1
ATOM 1776 O O . THR A 1 214 ? 9.807 7.007 -19.740 1.00 89.31 214 THR A O 1
ATOM 1779 N N . ASN A 1 215 ? 10.562 4.914 -20.033 1.00 87.81 215 ASN A N 1
ATOM 1780 C CA . ASN A 1 215 ? 9.493 4.495 -20.945 1.00 87.81 215 ASN A CA 1
ATOM 1781 C C . ASN A 1 215 ? 8.718 3.287 -20.399 1.00 87.81 215 ASN A C 1
ATOM 1783 O O . ASN A 1 215 ? 9.279 2.454 -19.682 1.00 87.81 215 ASN A O 1
ATOM 1787 N N . LEU A 1 216 ? 7.446 3.167 -20.794 1.00 86.00 216 LEU A N 1
ATOM 1788 C CA . LEU A 1 216 ? 6.654 1.947 -20.611 1.00 86.00 216 LEU A CA 1
ATOM 1789 C C . LEU A 1 216 ? 6.899 0.965 -21.759 1.00 86.00 216 LEU A C 1
ATOM 1791 O O . LEU A 1 216 ? 6.996 1.355 -22.926 1.00 86.00 216 LEU A O 1
ATOM 1795 N N . LEU A 1 217 ? 6.925 -0.325 -21.430 1.00 76.94 217 LEU A N 1
ATOM 1796 C CA . LEU A 1 217 ? 6.888 -1.400 -22.416 1.00 76.94 217 LEU A CA 1
ATOM 1797 C C . LEU A 1 217 ? 5.436 -1.804 -22.690 1.00 76.94 217 LEU A C 1
ATOM 1799 O O . LEU A 1 217 ? 4.669 -2.060 -21.765 1.00 76.94 217 LEU A O 1
ATOM 1803 N N . LYS A 1 218 ? 5.053 -1.912 -23.965 1.00 67.69 218 LYS A N 1
ATOM 1804 C CA . LYS A 1 218 ? 3.743 -2.440 -24.364 1.00 67.69 218 LYS A CA 1
ATOM 1805 C C . LYS A 1 218 ? 3.886 -3.837 -24.966 1.00 67.69 218 LYS A C 1
ATOM 1807 O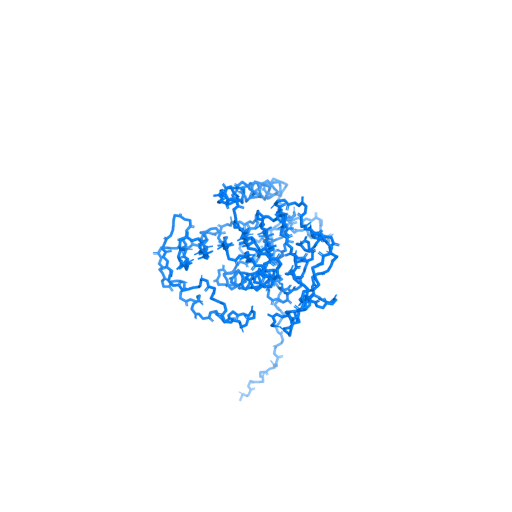 O . LYS A 1 218 ? 4.632 -4.011 -25.919 1.00 67.69 218 LYS A O 1
ATOM 1812 N N . GLY A 1 219 ? 3.109 -4.799 -24.462 1.00 53.59 219 GLY A N 1
ATOM 1813 C CA . GLY A 1 219 ? 2.980 -6.153 -25.022 1.00 53.59 219 GLY A CA 1
ATOM 1814 C C . GLY A 1 219 ? 4.007 -7.170 -24.509 1.00 53.59 219 GLY A C 1
ATOM 1815 O O . GLY A 1 219 ? 5.009 -6.804 -23.902 1.00 53.59 219 GLY A O 1
ATOM 1816 N N . ASN A 1 220 ? 3.751 -8.458 -24.775 1.00 51.62 220 ASN A N 1
ATOM 1817 C CA . ASN A 1 220 ? 4.578 -9.609 -24.381 1.00 51.62 220 ASN A CA 1
ATOM 1818 C C . ASN A 1 220 ? 5.914 -9.625 -25.160 1.00 51.62 220 ASN A C 1
ATOM 1820 O O . ASN A 1 220 ? 6.131 -10.443 -26.056 1.00 51.62 220 ASN A O 1
ATOM 1824 N N . GLY A 1 221 ? 6.795 -8.660 -24.884 1.00 47.56 221 GLY A N 1
ATOM 1825 C CA . GLY A 1 221 ? 8.154 -8.600 -25.427 1.00 47.56 221 GLY A CA 1
ATOM 1826 C C . GLY A 1 221 ? 8.309 -8.016 -26.839 1.00 47.56 221 GLY A C 1
ATOM 1827 O O . GLY A 1 221 ? 9.388 -8.134 -27.416 1.00 47.56 221 GLY A O 1
ATOM 1828 N N . ARG A 1 222 ? 7.284 -7.373 -27.421 1.00 45.78 222 ARG A N 1
ATOM 1829 C CA . ARG A 1 222 ? 7.407 -6.629 -28.694 1.00 45.78 222 ARG A CA 1
ATOM 1830 C C . ARG A 1 222 ? 7.261 -5.132 -28.443 1.00 45.78 222 ARG A C 1
ATOM 1832 O O . ARG A 1 222 ? 6.154 -4.681 -28.200 1.00 45.78 222 ARG A O 1
ATOM 1839 N N . LEU A 1 223 ? 8.366 -4.379 -28.509 1.00 51.75 223 LEU A N 1
ATOM 1840 C CA . LEU A 1 223 ? 8.363 -2.939 -28.237 1.00 51.75 223 LEU A CA 1
ATOM 1841 C C . LEU A 1 223 ? 7.508 -2.164 -29.232 1.00 51.75 223 LEU A C 1
ATOM 1843 O O . LEU A 1 223 ? 7.950 -1.815 -30.323 1.00 51.75 223 LEU A O 1
ATOM 1847 N N . GLU A 1 224 ? 6.335 -1.769 -28.773 1.00 55.75 224 GLU A N 1
ATOM 1848 C CA . GLU A 1 224 ? 5.827 -0.445 -29.081 1.00 55.75 224 GLU A CA 1
ATOM 1849 C C . GLU A 1 224 ? 6.174 0.432 -27.877 1.00 55.75 224 GLU A C 1
ATOM 1851 O O . GLU A 1 224 ? 5.531 0.326 -26.833 1.00 55.75 224 GLU A O 1
ATOM 1856 N N . VAL A 1 225 ? 7.229 1.253 -27.988 1.00 56.28 225 VAL A N 1
ATOM 1857 C CA . VAL A 1 225 ? 7.459 2.334 -27.017 1.00 56.28 225 VAL A CA 1
ATOM 1858 C C . VAL A 1 225 ? 6.228 3.223 -27.096 1.00 56.28 225 VAL A C 1
ATOM 1860 O O . VAL A 1 225 ? 5.978 3.868 -28.119 1.00 56.28 225 VAL A O 1
ATOM 1863 N N . LEU A 1 226 ? 5.408 3.183 -26.050 1.00 55.41 226 LEU A N 1
ATOM 1864 C CA . LEU A 1 226 ? 4.266 4.072 -25.937 1.00 55.41 226 LEU A CA 1
ATOM 1865 C C . LEU A 1 226 ? 4.790 5.506 -25.942 1.00 55.41 226 LEU A C 1
ATOM 1867 O O . LEU A 1 226 ? 5.801 5.796 -25.316 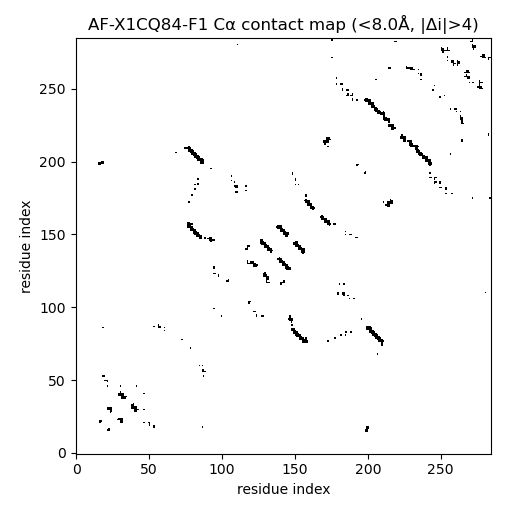1.00 55.41 226 LEU A O 1
ATOM 1871 N N . ARG A 1 227 ? 4.120 6.352 -26.726 1.00 60.78 227 ARG A N 1
ATOM 1872 C CA . ARG A 1 227 ? 4.226 7.817 -26.762 1.00 60.78 227 ARG A CA 1
ATOM 1873 C C . ARG A 1 227 ? 5.230 8.428 -25.775 1.00 60.78 227 ARG A C 1
ATOM 1875 O O . ARG A 1 227 ? 4.846 8.729 -24.661 1.00 60.78 227 ARG A O 1
ATOM 1882 N N . GLY A 1 228 ? 6.433 8.751 -26.243 1.00 68.06 228 GLY A N 1
ATOM 1883 C CA . GLY A 1 228 ? 7.388 9.607 -25.530 1.00 68.06 228 GLY A CA 1
ATOM 1884 C C . GLY A 1 228 ? 7.813 9.139 -24.120 1.00 68.06 228 GLY A C 1
ATOM 1885 O O . GLY A 1 228 ? 7.165 8.325 -23.473 1.00 68.06 228 GLY A O 1
ATOM 1886 N N . PRO A 1 229 ? 8.931 9.660 -23.605 1.00 85.25 229 PRO A N 1
ATOM 1887 C CA . PRO A 1 229 ? 9.330 9.382 -22.232 1.00 85.25 229 PRO A CA 1
ATOM 1888 C C . PRO A 1 229 ? 8.391 10.037 -21.208 1.00 85.25 229 PRO A C 1
ATOM 1890 O O . PRO A 1 229 ? 7.774 11.073 -21.485 1.00 85.25 229 PRO A O 1
ATOM 1893 N N . CYS A 1 230 ? 8.368 9.494 -19.988 1.00 89.06 230 CYS A N 1
ATOM 1894 C CA . CYS A 1 230 ? 7.756 10.149 -18.832 1.00 89.06 230 CYS A CA 1
ATOM 1895 C C . CYS A 1 230 ? 8.341 11.555 -18.636 1.00 89.06 230 CYS A C 1
ATOM 1897 O O . CYS A 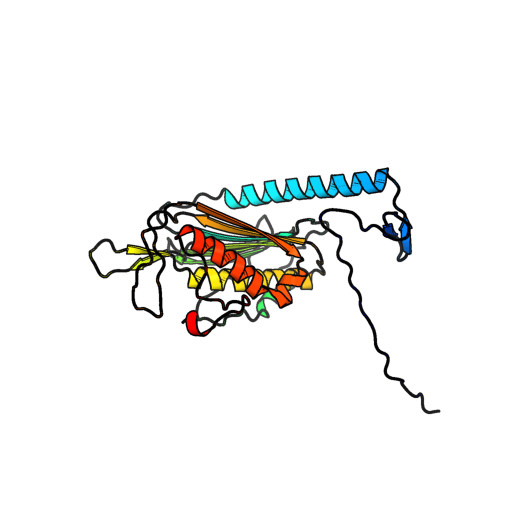1 230 ? 9.559 11.741 -18.671 1.00 89.06 230 CYS A O 1
ATOM 1899 N N . GLN A 1 231 ? 7.466 12.533 -18.404 1.00 89.50 231 GLN A N 1
ATOM 1900 C CA . GLN A 1 231 ? 7.832 13.947 -18.239 1.00 89.50 231 GLN A CA 1
ATOM 1901 C C . GLN A 1 231 ? 7.927 14.378 -16.771 1.00 89.50 231 GLN A C 1
ATOM 1903 O O . GLN A 1 231 ? 8.212 15.537 -16.482 1.00 89.50 231 GLN A O 1
ATOM 1908 N N . ILE A 1 232 ? 7.621 13.474 -15.839 1.00 91.56 232 ILE A N 1
ATOM 1909 C CA . ILE A 1 232 ? 7.690 13.746 -14.407 1.00 91.56 232 ILE A CA 1
ATOM 1910 C C . ILE A 1 232 ? 8.742 12.849 -13.775 1.00 91.56 232 ILE A C 1
ATOM 1912 O O . ILE A 1 232 ? 8.832 11.669 -14.102 1.00 91.56 232 ILE A O 1
ATOM 1916 N N . ASP A 1 233 ? 9.499 13.409 -12.841 1.00 90.56 233 ASP A N 1
ATOM 1917 C CA . ASP A 1 233 ? 10.497 12.665 -12.075 1.00 90.56 233 ASP A CA 1
ATOM 1918 C C . ASP A 1 233 ? 9.863 11.834 -10.948 1.00 90.56 233 ASP A C 1
ATOM 1920 O O . ASP A 1 233 ? 10.252 10.697 -10.676 1.00 90.56 233 ASP A O 1
ATOM 1924 N N . LYS A 1 234 ? 8.826 12.384 -10.311 1.00 91.38 234 LYS A N 1
ATOM 1925 C CA . LYS A 1 234 ? 8.200 11.796 -9.129 1.00 91.38 234 LYS A CA 1
ATOM 1926 C C . LYS A 1 234 ? 6.692 11.690 -9.282 1.00 91.38 234 LYS A C 1
ATOM 1928 O O . LYS A 1 234 ? 6.028 12.664 -9.631 1.00 91.38 234 LYS A O 1
ATOM 1933 N N . SER A 1 235 ? 6.150 10.531 -8.921 1.00 92.31 235 SER A N 1
ATOM 1934 C CA . SER A 1 235 ? 4.711 10.281 -8.844 1.00 92.31 235 SER A CA 1
ATOM 1935 C C . SER A 1 235 ? 4.348 9.765 -7.455 1.00 92.31 235 SER A C 1
ATOM 1937 O O . SER A 1 235 ? 4.837 8.718 -7.030 1.00 92.31 235 SER A O 1
ATOM 1939 N N . THR A 1 236 ? 3.496 10.503 -6.741 1.00 94.56 236 THR A N 1
ATOM 1940 C CA . THR A 1 236 ? 2.940 10.081 -5.449 1.00 94.56 236 THR A CA 1
ATOM 1941 C C . THR A 1 236 ? 1.433 9.939 -5.582 1.00 94.56 236 THR A C 1
ATOM 1943 O O . THR A 1 236 ? 0.723 10.924 -5.775 1.00 94.56 236 THR A O 1
ATOM 1946 N N . ILE A 1 237 ? 0.945 8.716 -5.429 1.00 96.44 237 ILE A N 1
ATOM 1947 C CA . ILE A 1 237 ? -0.466 8.356 -5.519 1.00 96.44 237 ILE A CA 1
ATOM 1948 C C . ILE A 1 237 ? -0.955 7.968 -4.131 1.00 96.44 237 ILE A C 1
ATOM 1950 O O . ILE A 1 237 ? -0.365 7.112 -3.472 1.00 96.44 237 ILE A O 1
ATOM 1954 N N . THR A 1 238 ? -2.064 8.568 -3.704 1.00 95.25 238 THR A N 1
ATOM 1955 C CA . THR A 1 238 ? -2.657 8.323 -2.387 1.00 95.25 238 THR A CA 1
ATOM 1956 C C . THR A 1 238 ? -4.096 7.841 -2.532 1.00 95.25 238 THR A C 1
ATOM 1958 O O . THR A 1 238 ? -4.882 8.383 -3.314 1.00 95.25 238 THR A O 1
ATOM 1961 N N . ARG A 1 239 ? -4.457 6.820 -1.752 1.00 94.19 239 ARG A N 1
ATOM 1962 C CA . ARG A 1 239 ? -5.821 6.303 -1.610 1.00 94.19 239 ARG A CA 1
ATOM 1963 C C . ARG A 1 239 ? -6.167 6.117 -0.149 1.00 94.19 239 ARG A C 1
ATOM 1965 O O . ARG A 1 239 ? -5.338 5.651 0.623 1.00 94.19 239 ARG A O 1
ATOM 1972 N N . GLU A 1 240 ? -7.405 6.427 0.202 1.00 91.38 240 GLU A N 1
ATOM 1973 C CA . GLU A 1 240 ? -7.973 6.097 1.504 1.00 91.38 240 GLU A CA 1
ATOM 1974 C C . GLU A 1 240 ? -9.122 5.116 1.297 1.00 91.38 240 GLU A C 1
ATOM 1976 O O . GLU A 1 240 ? -10.019 5.357 0.488 1.00 91.38 240 GLU A O 1
ATOM 1981 N N . VAL A 1 241 ? -9.045 3.970 1.966 1.00 91.94 241 VAL A N 1
ATOM 1982 C CA . VAL A 1 241 ? -10.002 2.869 1.824 1.00 91.94 241 VAL A CA 1
ATOM 1983 C C . VAL A 1 241 ? -10.197 2.183 3.168 1.00 91.94 241 VAL A C 1
ATOM 1985 O O . VAL A 1 241 ? -9.317 2.227 4.024 1.00 91.94 241 VAL A O 1
ATOM 1988 N N . SER A 1 242 ? -11.315 1.483 3.348 1.00 89.88 242 SER A N 1
ATOM 1989 C CA . SER A 1 242 ? -11.452 0.584 4.494 1.00 89.88 242 SER A CA 1
ATOM 1990 C C . SER A 1 242 ? -10.479 -0.591 4.357 1.00 89.88 242 SER A C 1
ATOM 1992 O O . SER A 1 242 ? -10.378 -1.194 3.287 1.00 89.88 242 SER A O 1
ATOM 1994 N N . SER A 1 243 ? -9.807 -0.959 5.450 1.00 90.75 243 SER A N 1
ATOM 1995 C CA . SER A 1 243 ? -8.944 -2.152 5.536 1.00 90.75 243 SER A CA 1
ATOM 1996 C C . SER A 1 243 ? -9.640 -3.435 5.074 1.00 90.75 243 SER A C 1
ATOM 1998 O O . SER A 1 243 ? -8.986 -4.299 4.495 1.00 90.75 243 SER A O 1
ATOM 2000 N N . LEU A 1 244 ? -10.964 -3.531 5.240 1.00 88.88 244 LEU A N 1
ATOM 2001 C CA . LEU A 1 244 ? -11.770 -4.656 4.761 1.00 88.88 244 LEU A CA 1
ATOM 2002 C C . LEU A 1 244 ? -11.720 -4.806 3.233 1.00 88.88 244 LEU A C 1
ATOM 2004 O O . LEU A 1 244 ? -11.704 -5.925 2.724 1.00 88.88 244 LEU A O 1
ATOM 2008 N N . LEU A 1 245 ? -11.640 -3.698 2.486 1.00 92.38 245 LEU A N 1
ATOM 2009 C CA . LEU A 1 245 ? -11.605 -3.733 1.019 1.00 92.38 245 LEU A CA 1
ATOM 2010 C C . LEU A 1 245 ? -10.332 -4.401 0.481 1.00 92.38 245 LEU A C 1
ATOM 2012 O O . LEU A 1 245 ? -10.343 -4.894 -0.648 1.00 92.38 245 LEU A O 1
ATOM 2016 N N . LEU A 1 246 ? -9.259 -4.482 1.279 1.00 93.62 246 LEU A N 1
ATOM 2017 C CA . LEU A 1 246 ? -8.038 -5.191 0.887 1.00 93.62 246 LEU A CA 1
ATOM 2018 C C . LEU A 1 246 ? -8.252 -6.695 0.677 1.00 93.62 246 LEU A C 1
ATOM 2020 O O . LEU A 1 246 ? -7.427 -7.332 0.028 1.00 93.62 246 LEU A O 1
ATOM 2024 N N . ASP A 1 247 ? -9.330 -7.274 1.204 1.00 87.56 247 ASP A N 1
ATOM 2025 C CA . ASP A 1 247 ? -9.610 -8.701 1.047 1.00 87.56 247 ASP A CA 1
ATOM 2026 C C . ASP A 1 247 ? -10.307 -9.033 -0.265 1.00 87.56 247 ASP A C 1
ATOM 2028 O O . ASP A 1 247 ? -9.953 -10.003 -0.930 1.00 87.56 247 ASP A O 1
ATOM 2032 N N . PHE A 1 248 ? -11.320 -8.246 -0.627 1.00 88.44 248 PHE A N 1
ATOM 2033 C CA . PHE A 1 248 ? -12.231 -8.579 -1.724 1.00 88.44 248 PHE A CA 1
ATOM 2034 C C . PHE A 1 248 ? -12.152 -7.609 -2.910 1.00 88.44 248 PHE A C 1
ATOM 2036 O O . PHE A 1 248 ? -12.592 -7.954 -4.006 1.00 88.44 248 PHE A O 1
ATOM 2043 N N . GLN A 1 249 ? -11.551 -6.427 -2.735 1.00 94.06 249 GLN A N 1
ATOM 2044 C CA . GLN A 1 249 ? -11.364 -5.411 -3.784 1.00 94.06 249 GLN A CA 1
ATOM 2045 C C . GLN A 1 249 ? -9.894 -5.032 -4.008 1.00 94.06 249 GLN A C 1
ATOM 2047 O O . GLN A 1 249 ? -9.608 -4.025 -4.651 1.00 94.06 249 GLN A O 1
ATOM 2052 N N . ARG A 1 250 ? -8.946 -5.852 -3.538 1.00 95.38 250 ARG A N 1
ATOM 2053 C CA . ARG A 1 250 ? -7.500 -5.614 -3.688 1.00 95.38 250 ARG A CA 1
ATOM 2054 C C . ARG A 1 250 ? -7.079 -5.249 -5.111 1.00 95.38 250 ARG A C 1
ATOM 2056 O O . ARG A 1 250 ? -6.361 -4.276 -5.308 1.00 95.38 250 ARG A O 1
ATOM 2063 N N . GLU A 1 251 ? -7.525 -6.033 -6.088 1.00 96.75 251 GLU A N 1
ATOM 2064 C CA . GLU A 1 251 ? -7.192 -5.831 -7.504 1.00 96.75 251 GLU A CA 1
ATOM 2065 C C . GLU A 1 251 ? -7.790 -4.539 -8.049 1.00 96.75 251 GLU A C 1
ATOM 2067 O O . GLU A 1 251 ? -7.103 -3.799 -8.738 1.00 96.75 251 GLU A O 1
ATOM 2072 N N . TYR A 1 252 ? -9.024 -4.213 -7.662 1.00 96.88 252 TYR A N 1
ATOM 2073 C CA . TYR A 1 252 ? -9.675 -2.970 -8.065 1.00 96.88 252 TYR A CA 1
ATOM 2074 C C . TYR A 1 252 ? -8.918 -1.744 -7.532 1.00 96.88 252 TYR A C 1
ATOM 2076 O O . TYR A 1 252 ? -8.677 -0.783 -8.263 1.00 96.88 252 TYR A O 1
ATOM 2084 N N . ILE A 1 253 ? -8.472 -1.802 -6.272 1.00 97.44 253 ILE A N 1
ATOM 2085 C CA . ILE A 1 253 ? -7.630 -0.762 -5.667 1.00 97.44 253 ILE A CA 1
ATOM 2086 C C . ILE A 1 253 ? -6.302 -0.642 -6.427 1.00 97.44 253 ILE A C 1
ATOM 2088 O O . ILE A 1 253 ? -5.907 0.464 -6.799 1.00 97.44 253 ILE A O 1
ATOM 2092 N N . ALA A 1 254 ? -5.629 -1.768 -6.687 1.00 97.56 254 ALA A N 1
ATOM 2093 C CA . ALA A 1 254 ? -4.362 -1.791 -7.412 1.00 97.56 254 ALA A CA 1
ATOM 2094 C C . ALA A 1 254 ? -4.504 -1.271 -8.852 1.00 97.56 254 ALA A C 1
ATOM 2096 O O . ALA A 1 254 ? -3.677 -0.477 -9.288 1.00 97.56 254 ALA A O 1
ATOM 2097 N N . SER A 1 255 ? -5.577 -1.638 -9.554 1.00 97.50 255 SER A N 1
ATOM 2098 C CA . SER A 1 255 ? -5.915 -1.139 -10.889 1.00 97.50 255 SER A CA 1
ATOM 2099 C C . SER A 1 255 ? -6.052 0.381 -10.893 1.00 97.50 255 SER A C 1
ATOM 2101 O O . SER A 1 255 ? -5.426 1.058 -11.706 1.00 97.50 255 SER A O 1
ATOM 2103 N N . GLY A 1 256 ? -6.795 0.941 -9.932 1.00 97.38 256 GLY A N 1
ATOM 2104 C CA . GLY A 1 256 ? -6.954 2.388 -9.802 1.00 97.38 256 GLY A CA 1
ATOM 2105 C C . GLY A 1 256 ? -5.641 3.131 -9.540 1.00 97.38 256 GLY A C 1
ATOM 2106 O O . GLY A 1 256 ? -5.482 4.250 -10.019 1.00 97.38 256 GLY A O 1
ATOM 2107 N N . ILE A 1 257 ? -4.706 2.525 -8.803 1.00 97.75 257 ILE A N 1
ATOM 2108 C CA . ILE A 1 257 ? -3.360 3.079 -8.582 1.00 97.75 257 ILE A CA 1
ATOM 2109 C C . ILE A 1 257 ? -2.524 2.968 -9.862 1.00 97.75 257 ILE A C 1
ATOM 2111 O O . ILE A 1 257 ? -1.939 3.954 -10.296 1.00 97.75 257 ILE A O 1
ATOM 2115 N N . MET A 1 258 ? -2.499 1.800 -10.505 1.00 96.50 258 MET A N 1
ATOM 2116 C CA . MET A 1 258 ? -1.721 1.581 -11.728 1.00 96.50 258 MET A CA 1
ATOM 2117 C C . MET A 1 258 ? -2.200 2.444 -12.897 1.00 96.50 258 MET A C 1
ATOM 2119 O O . MET A 1 258 ? -1.377 2.873 -13.698 1.00 96.50 258 MET A O 1
ATOM 2123 N N . ASN A 1 259 ? -3.496 2.751 -12.982 1.00 96.06 259 ASN A N 1
ATOM 2124 C CA . ASN A 1 259 ? -4.011 3.715 -13.956 1.00 96.06 259 ASN A CA 1
ATOM 2125 C C . ASN A 1 259 ? -3.425 5.116 -13.722 1.00 96.06 259 ASN A C 1
ATOM 2127 O O . ASN A 1 259 ? -3.058 5.784 -14.679 1.00 96.06 259 ASN A O 1
ATOM 2131 N N . GLU A 1 260 ? -3.268 5.558 -12.470 1.00 95.75 260 GLU A N 1
ATOM 2132 C CA . GLU A 1 260 ? -2.616 6.845 -12.185 1.00 95.75 260 GLU A CA 1
ATOM 2133 C C . GLU A 1 260 ? -1.114 6.831 -12.465 1.00 95.75 260 GLU A C 1
ATOM 2135 O O . GLU A 1 260 ? -0.586 7.836 -12.937 1.00 95.75 260 GLU A O 1
ATOM 2140 N N . VAL A 1 261 ? -0.440 5.696 -12.253 1.00 94.19 261 VAL A N 1
ATOM 2141 C CA . VAL A 1 261 ? 0.950 5.524 -12.700 1.00 94.19 261 VAL A CA 1
ATOM 2142 C C . VAL A 1 261 ? 1.030 5.662 -14.223 1.00 94.19 261 VAL A C 1
ATOM 2144 O O . VAL A 1 261 ? 1.851 6.416 -14.729 1.00 94.19 261 VAL A O 1
ATOM 2147 N N . TYR A 1 262 ? 0.140 4.999 -14.963 1.00 92.88 262 TYR A N 1
ATOM 2148 C CA . TYR A 1 262 ? 0.079 5.071 -16.426 1.00 92.88 262 TYR A CA 1
ATOM 2149 C C . TYR A 1 262 ? -0.277 6.474 -16.943 1.00 92.88 262 TYR A C 1
ATOM 2151 O O . TYR A 1 262 ? 0.265 6.902 -17.964 1.00 92.88 262 TYR A O 1
ATOM 2159 N N . ASN A 1 263 ? -1.096 7.238 -16.211 1.00 92.44 263 ASN A N 1
ATOM 2160 C CA . ASN A 1 263 ? -1.406 8.626 -16.561 1.00 92.44 263 ASN A CA 1
ATOM 2161 C C . ASN A 1 263 ? -0.138 9.497 -16.610 1.00 92.44 263 ASN A C 1
ATOM 2163 O O . ASN A 1 263 ? -0.069 10.416 -17.425 1.00 92.44 263 ASN A O 1
ATOM 2167 N N . SER A 1 264 ? 0.881 9.199 -15.789 1.00 90.62 264 SER A N 1
ATOM 2168 C CA . SER A 1 264 ? 2.189 9.881 -15.833 1.00 90.62 264 SER A CA 1
ATOM 2169 C C . SER A 1 264 ? 2.931 9.677 -17.164 1.00 90.62 264 SER A C 1
ATOM 2171 O O . SER A 1 264 ? 3.756 10.506 -17.541 1.00 90.62 264 SER A O 1
ATOM 2173 N N . TYR A 1 265 ? 2.581 8.624 -17.904 1.00 89.81 265 TYR A N 1
ATOM 2174 C CA . TYR A 1 265 ? 3.084 8.296 -19.240 1.00 89.81 265 TYR A CA 1
ATOM 2175 C C . TYR A 1 265 ? 2.078 8.644 -20.356 1.00 89.81 265 TYR A C 1
ATOM 2177 O O . TYR A 1 265 ? 2.244 8.233 -21.500 1.00 89.81 265 TYR A O 1
ATOM 2185 N N . GLY A 1 266 ? 1.012 9.392 -20.046 1.00 88.56 266 GLY A N 1
ATOM 2186 C CA . GLY A 1 266 ? 0.004 9.804 -21.029 1.00 88.56 266 GLY A CA 1
ATOM 2187 C C . GLY A 1 266 ? -0.991 8.711 -21.438 1.00 88.56 266 GLY A C 1
ATOM 2188 O O . GLY A 1 266 ? -1.678 8.869 -22.452 1.00 88.56 266 GLY A O 1
ATOM 2189 N N . GLU A 1 267 ? -1.094 7.631 -20.659 1.00 88.69 267 GLU A N 1
ATOM 2190 C CA . GLU A 1 267 ? -2.011 6.512 -20.888 1.00 88.69 267 GLU A CA 1
ATOM 2191 C C . GLU A 1 267 ? -3.118 6.472 -19.831 1.00 88.69 267 GLU A C 1
ATOM 2193 O O . GLU A 1 267 ? -2.848 6.534 -18.639 1.00 88.69 267 GLU A O 1
ATOM 2198 N N . TRP A 1 268 ? -4.375 6.307 -20.252 1.00 89.56 268 TRP A N 1
ATOM 2199 C CA . TRP A 1 268 ? -5.527 6.323 -19.336 1.00 89.56 268 TRP A CA 1
ATOM 2200 C C . TRP A 1 268 ? -5.689 5.056 -18.495 1.00 89.56 268 TRP A C 1
ATOM 2202 O O . TRP A 1 268 ? -6.333 5.080 -17.443 1.00 89.56 268 TRP A O 1
ATOM 2212 N N . LYS A 1 269 ? -5.221 3.919 -19.016 1.00 91.12 269 LYS A N 1
ATOM 2213 C CA . LYS A 1 269 ? -5.486 2.601 -18.442 1.00 91.12 269 LYS A CA 1
ATOM 2214 C C . LYS A 1 269 ? -4.244 1.730 -18.474 1.00 91.12 269 LYS A C 1
ATOM 2216 O O . LYS A 1 269 ? -3.630 1.544 -19.523 1.00 91.12 269 LYS A O 1
ATOM 2221 N N . CYS A 1 270 ? -3.960 1.130 -17.328 1.00 91.25 270 CYS A N 1
ATOM 2222 C CA . CYS A 1 270 ? -3.029 0.029 -17.198 1.00 91.25 270 CYS A CA 1
ATOM 2223 C C . CYS A 1 270 ? -3.582 -1.214 -17.904 1.00 91.25 270 CYS A C 1
ATOM 2225 O O . CYS A 1 270 ? -4.764 -1.542 -17.790 1.00 91.25 270 CYS A O 1
ATOM 2227 N N . ASN A 1 271 ? -2.725 -1.914 -18.644 1.00 89.94 271 ASN A N 1
ATOM 2228 C CA . ASN A 1 271 ? -3.129 -3.073 -19.434 1.00 89.94 271 ASN A CA 1
ATOM 2229 C C . ASN A 1 271 ? -3.264 -4.361 -18.601 1.00 89.94 271 ASN A C 1
ATOM 2231 O O . ASN A 1 271 ? -3.927 -5.278 -19.084 1.00 89.94 271 ASN A O 1
ATOM 2235 N N . TYR A 1 272 ? -2.705 -4.431 -17.386 1.00 91.75 272 TYR A N 1
ATOM 2236 C CA . TYR A 1 272 ? -2.741 -5.617 -16.514 1.00 91.75 272 TYR A CA 1
ATOM 2237 C C . TYR A 1 272 ? -4.118 -5.919 -15.921 1.00 91.75 272 TYR A C 1
ATOM 2239 O O . TYR A 1 272 ? -4.316 -7.002 -15.378 1.00 91.75 272 TYR A O 1
ATOM 2247 N N . PHE A 1 273 ? -5.071 -4.991 -16.019 1.00 94.56 273 PHE A N 1
ATOM 2248 C CA . PHE A 1 273 ? -6.407 -5.147 -15.452 1.00 94.56 273 PHE A CA 1
ATOM 2249 C C . PHE A 1 273 ? -7.488 -5.040 -16.528 1.00 94.56 273 PHE A C 1
ATOM 2251 O O . PHE A 1 273 ? -7.314 -4.357 -17.539 1.00 94.56 273 PHE A O 1
ATOM 2258 N N . ASP A 1 274 ? -8.607 -5.726 -16.314 1.00 94.38 274 ASP A N 1
ATOM 2259 C CA . ASP A 1 274 ? -9.806 -5.572 -17.133 1.00 94.38 274 ASP A CA 1
ATOM 2260 C C . ASP A 1 274 ? -10.607 -4.312 -16.742 1.00 94.38 274 ASP A C 1
ATOM 2262 O O . ASP A 1 274 ? -10.282 -3.596 -15.791 1.00 94.38 274 ASP A O 1
ATOM 2266 N N . ASP A 1 275 ? -11.700 -4.043 -17.459 1.00 92.62 275 ASP A N 1
ATOM 2267 C CA . ASP A 1 275 ? -12.569 -2.889 -17.186 1.00 92.62 275 ASP A CA 1
ATOM 2268 C C . ASP A 1 275 ? -13.285 -2.948 -15.824 1.00 92.62 275 ASP A C 1
ATOM 2270 O O . ASP A 1 275 ? -13.843 -1.947 -15.375 1.00 92.62 275 ASP A O 1
ATOM 2274 N N . LYS A 1 276 ? -13.277 -4.105 -15.153 1.00 93.62 276 LYS A N 1
ATOM 2275 C CA . LYS A 1 276 ? -13.822 -4.301 -13.804 1.00 93.62 276 LYS A CA 1
ATOM 2276 C C . LYS A 1 276 ? -12.734 -4.210 -12.728 1.00 93.62 276 LYS A C 1
ATOM 2278 O O . LYS A 1 276 ? -13.034 -4.407 -11.549 1.00 93.62 276 LYS A O 1
ATOM 2283 N N . GLY A 1 277 ? -11.490 -3.916 -13.110 1.00 92.69 277 GLY A N 1
ATOM 2284 C CA . GLY A 1 277 ? -10.342 -3.852 -12.212 1.00 92.69 277 GLY A CA 1
ATOM 2285 C C . GLY A 1 277 ? -9.856 -5.223 -11.744 1.00 92.69 277 GLY A C 1
ATOM 2286 O O . GLY A 1 277 ? -9.228 -5.306 -10.692 1.00 92.69 277 GLY A O 1
ATOM 2287 N N . LYS A 1 278 ? -10.167 -6.298 -12.476 1.00 95.38 278 LYS A N 1
ATOM 2288 C CA . LYS A 1 278 ? -9.652 -7.646 -12.215 1.00 95.38 278 LYS A CA 1
ATOM 2289 C C . LYS A 1 278 ? -8.340 -7.877 -12.936 1.00 95.38 278 LYS A C 1
ATOM 2291 O O . LYS A 1 278 ? -8.162 -7.413 -14.058 1.00 95.38 278 LYS A O 1
ATOM 2296 N N . LEU A 1 279 ? -7.424 -8.578 -12.276 1.00 93.06 279 LEU A N 1
ATOM 2297 C CA . LEU A 1 279 ? -6.113 -8.884 -12.839 1.00 93.06 279 LEU A CA 1
ATOM 2298 C C . LEU A 1 279 ? -6.246 -9.836 -14.038 1.00 93.06 279 LEU A C 1
ATOM 2300 O O . LEU A 1 279 ? -6.957 -10.835 -13.968 1.00 93.06 279 LEU A O 1
ATOM 2304 N N . ILE A 1 280 ? -5.534 -9.540 -15.122 1.00 91.31 280 ILE A N 1
ATOM 2305 C CA . ILE A 1 280 ? -5.410 -10.404 -16.297 1.00 91.31 280 ILE A CA 1
ATOM 2306 C C . ILE A 1 280 ? -4.052 -11.103 -16.199 1.00 91.31 280 ILE A C 1
ATOM 2308 O O . ILE A 1 280 ? -3.036 -10.534 -16.597 1.00 91.31 280 ILE A O 1
ATOM 2312 N N . GLU A 1 281 ? -4.023 -12.316 -15.641 1.00 83.44 281 GLU A N 1
ATOM 2313 C CA . GLU A 1 281 ? -2.771 -13.033 -15.337 1.00 83.44 281 GLU A CA 1
ATOM 2314 C C . GLU A 1 281 ? -1.866 -13.198 -16.565 1.00 83.44 281 GLU A C 1
ATOM 2316 O O . GLU A 1 281 ? -0.672 -12.934 -16.471 1.00 83.44 281 GLU A O 1
ATOM 2321 N N . ASP A 1 282 ? -2.435 -13.502 -17.735 1.00 81.88 282 ASP A N 1
ATOM 2322 C CA . ASP A 1 282 ? -1.696 -13.684 -18.997 1.00 81.88 282 ASP A CA 1
ATOM 2323 C C . ASP A 1 282 ? -0.913 -12.445 -19.456 1.00 81.88 282 ASP A C 1
ATOM 2325 O O . ASP A 1 282 ? -0.026 -12.546 -20.300 1.00 81.88 282 ASP A O 1
ATOM 2329 N N . LYS A 1 283 ? -1.246 -11.259 -18.933 1.00 81.25 283 LYS A N 1
ATOM 2330 C CA . LYS A 1 283 ? -0.546 -10.010 -19.258 1.00 81.25 283 LYS A CA 1
ATOM 2331 C C . LYS A 1 283 ? 0.602 -9.696 -18.305 1.00 81.25 283 LYS A C 1
ATOM 2333 O O . LYS A 1 283 ? 1.319 -8.732 -18.543 1.00 81.25 283 LYS A O 1
ATOM 2338 N N . LEU A 1 284 ? 0.769 -10.475 -17.236 1.00 74.38 284 LEU A N 1
ATOM 2339 C CA . LEU A 1 284 ? 1.923 -10.376 -16.341 1.00 74.38 284 LEU A CA 1
ATOM 2340 C C . LEU A 1 284 ? 3.139 -11.187 -16.831 1.00 74.38 284 LEU A C 1
ATOM 2342 O O . LEU A 1 284 ? 4.190 -11.100 -16.190 1.00 74.38 284 LEU A O 1
ATOM 2346 N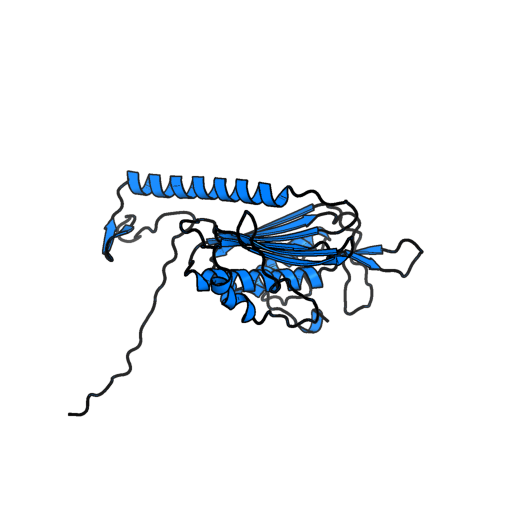 N . PHE A 1 285 ? 2.996 -11.965 -17.917 1.00 63.62 285 PHE A N 1
ATOM 2347 C CA . PHE A 1 285 ? 3.993 -12.910 -18.440 1.00 63.62 285 PHE A CA 1
ATOM 2348 C C . PHE A 1 285 ? 4.412 -12.628 -19.890 1.00 63.62 285 PHE A C 1
ATOM 2350 O O . PHE A 1 285 ? 3.538 -12.372 -20.752 1.00 63.62 285 PHE A O 1
#

Mean predicted aligned error: 9.36 Å

Secondary structure (DSSP, 8-state):
---------------PPPSSS--EETTTTEEEEEETTEEEEPPHHHHHHHHHHHHHHHHHHHHHHHHHHT----TTS-EEEEEEEESS--SPPP-S-SGGGGGGGG---SS--SSPPS-SSEEEETTEEEEEEE-SSS-EEEEEEETTS-EEEEESTTEEEE-SSSSS-EEEE-HHHHHHHHHHHHHHHHHHHHHTT--SEEEEEEEEES-TT-EEEESSS--EE-SS----S-EEEEEEEETTHHHHSHHHHHHHHHHHHHHTTT-SS-TTB-TTS-B-GGG--

Organism: NCBI:txid412755

Foldseek 3Di:
DDDPPDDDDDDDDDDAQALQFADADPVVRFGWDQDPNDTDTDDPVRRVVVNVLLVVLQVVVVVVVVVVVPDDDDLPFKKKKKKKAFSDFPFFDDQPDPVLLVVLVVDDAPPDDPDDAQSDDWDADPFHIKGKDDPDDQWIWMWDQGRRLMTMIMIRPQWDFAPDPDPPGQIAGNLLVVLSNQLRSLSVSLVSCVSVVNWHKIKIKMKIASQFRHFYADDDPDDPGPDGGQHDGMDIDMDIDTSVCSVPVSQVVSFVVSLSVVVSVVHRGDPQADPSSHGDVVRSD

Sequence (285 aa):
NEIHDTPKSILIIEIPNSYLKPHMSTIEKKFYKRFQNQATAMNEMEVNDSYKRRYTGYQEVENYVNKLLSANIEEEIILGQIIVIPTLGSHMIDTSRMEDFSWMDKIILEPKIQQRYPLLNRTPSPRGIKCQIDEGNKYFQKLEIHRNGCVHFISSRFSDYYRYSGPEGIPIFLDFMYCIKLLQTLQVASTLYKKYNYFGDIRIICNLQSLENTNLLKGNGRLEVLRGPCQIDKSTITREVSSLLLDFQREYIASGIMNEVYNSYGEWKCNYFDDKGKLIEDKLF

pL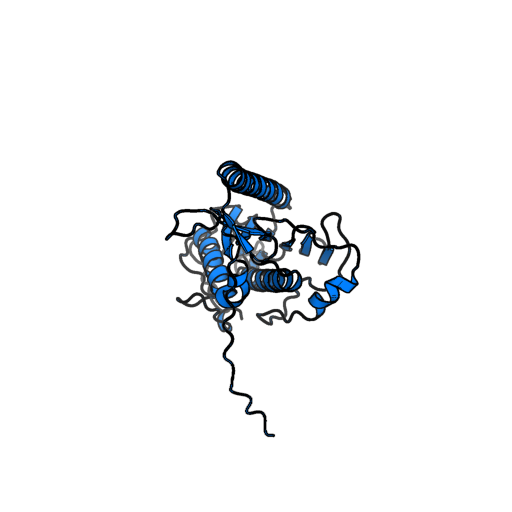DDT: mean 83.36, std 13.1, range [40.97, 97.94]

Radius of gyration: 22.14 Å; Cα contacts (8 Å, |Δi|>4): 472; chains: 1; bounding box: 61×54×59 Å